Protein AF-A0A1U8Q6I8-F1 (afdb_monomer)

Radius of gyration: 21.4 Å; Cα contacts (8 Å, |Δi|>4): 283; chains: 1; bounding box: 38×61×62 Å

Nearest PDB structures (foldseek):
  4i7d-assembly2_C  TM=9.154E-01  e=3.535E-09  Homo sapiens
  4i7b-assembly1_A  TM=9.419E-01  e=2.789E-08  Homo sapiens
  4ca1-assembly1_A  TM=9.296E-01  e=2.231E-08  Homo sapiens
  5h9m-assembly1_B  TM=8.747E-01  e=7.305E-09  Homo sapiens
  4x3g-assembly1_A  TM=8.520E-01  e=4.122E-08  Homo sapiens

pLDDT: mean 72.34, std 23.44, range [25.58, 98.19]

Mean predicted aligned error: 14.59 Å

Sequence (183 aa):
MELDSIECVSSSDGIDEEEIHHHQFSSKPHNNVVPSAISPATSVHELLECPVCTNSMYPPIHQVFNCFGQYFCLHFEAFQLGMAPVYMAFLRFMGDETEARNYSYSLEVGANGRKLIWEGTPRSIRDSHRKVRDSHDGLIIQRNMALFFSGGDRKELKLRVTGRIWKEQQNPDAGVCIPNLCS

InterPro domains:
  IPR008974 TRAF-like [G3DSA:2.60.210.10] (58-162)
  IPR018121 Seven-in-absentia protein, TRAF-like domain [PF03145] (65-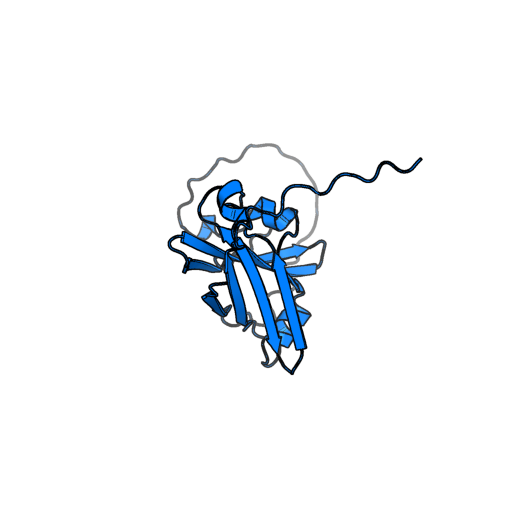162)
  IPR052088 E3 ubiquitin-protein ligase SINA [PTHR10315] (63-168)

Foldseek 3Di:
DDKDKDKDKDDDDFDPPPPPDDPDDDDDDDDDDDDDDDDDDPDPQVVQQDPVPRDRWPPFPWDWDADPNWIKTWTWGWDDPPPFIKIWIAIETADAPVVQVQKKKKKWQDDDPDIDIDIDGHHYPVDDPVNCVVVVVTDIGTLQRQLVSCPDPSRGRTIMMMMMMDGHDPPVPPPDPDPPDDD

Solvent-accessible surface area (backbone atoms only — not comparable to full-atom values): 11380 Å² total; per-residue (Å²): 123,63,77,50,82,44,82,48,69,48,82,52,82,74,70,68,97,64,88,81,73,85,86,84,80,84,92,79,90,82,90,82,92,76,92,82,76,88,72,80,8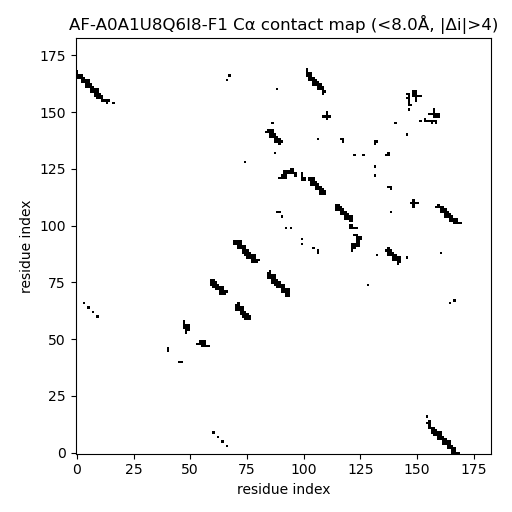0,89,46,79,65,68,76,36,37,42,94,87,73,74,45,76,48,71,76,57,52,72,47,78,45,78,55,99,93,41,49,33,36,38,43,36,46,74,49,70,63,85,93,40,62,28,36,38,39,39,52,26,22,73,52,52,62,77,66,21,68,41,31,38,35,37,42,36,40,56,42,96,96,45,73,51,75,36,72,49,61,34,44,22,55,82,54,52,70,64,60,39,56,79,67,62,69,50,41,74,38,47,51,73,56,41,22,60,36,23,72,64,94,56,72,49,52,45,36,47,45,33,32,39,41,35,50,61,76,85,60,90,80,79,76,80,82,75,78,81,80,82,127

Structure (mmCIF, N/CA/C/O backbone):
data_AF-A0A1U8Q6I8-F1
#
_entry.id   AF-A0A1U8Q6I8-F1
#
loop_
_atom_site.group_PDB
_atom_site.id
_atom_site.type_symbol
_atom_site.label_atom_id
_atom_site.label_alt_id
_atom_site.label_comp_id
_atom_site.label_asym_id
_atom_site.label_entity_id
_atom_site.label_seq_id
_atom_site.pdbx_PDB_ins_code
_atom_site.Cartn_x
_atom_site.Cartn_y
_atom_site.Cartn_z
_atom_site.occupancy
_atom_site.B_iso_or_equiv
_atom_site.auth_seq_id
_atom_site.auth_comp_id
_atom_site.auth_asym_id
_atom_site.auth_atom_id
_atom_site.pdbx_PDB_model_num
ATOM 1 N N . MET A 1 1 ? -7.180 -20.092 8.898 1.00 52.22 1 MET A N 1
ATOM 2 C CA . MET A 1 1 ? -7.177 -18.660 8.539 1.00 52.22 1 MET A CA 1
ATOM 3 C C . MET A 1 1 ? -8.037 -18.511 7.305 1.00 52.22 1 MET A C 1
ATOM 5 O O . MET A 1 1 ? -7.874 -19.304 6.385 1.00 52.22 1 MET A O 1
ATOM 9 N N . GLU A 1 2 ? -8.981 -17.581 7.317 1.00 55.25 2 GLU A N 1
ATOM 10 C CA . GLU A 1 2 ? -9.729 -17.220 6.113 1.00 55.25 2 GLU A CA 1
ATOM 11 C C . GLU A 1 2 ? -8.867 -16.246 5.286 1.00 55.25 2 GLU A C 1
ATOM 13 O O . GLU A 1 2 ? -8.164 -15.411 5.862 1.00 55.25 2 GLU A O 1
ATOM 18 N N . LEU A 1 3 ? -8.854 -16.411 3.961 1.00 62.66 3 LEU A N 1
ATOM 19 C CA . LEU A 1 3 ? -7.974 -15.700 3.028 1.00 62.66 3 LEU A CA 1
ATOM 20 C C . LEU A 1 3 ? -8.811 -15.115 1.894 1.00 62.66 3 LEU A C 1
ATOM 22 O O . LEU A 1 3 ? -9.480 -15.874 1.199 1.00 62.66 3 LEU A O 1
ATOM 26 N N . ASP A 1 4 ? -8.689 -13.810 1.662 1.00 61.09 4 ASP A N 1
ATOM 27 C CA . ASP A 1 4 ? -9.273 -13.139 0.498 1.00 61.09 4 ASP A CA 1
ATOM 28 C C . ASP A 1 4 ? -8.178 -12.537 -0.384 1.00 61.09 4 ASP A C 1
ATOM 30 O O . ASP A 1 4 ? -7.172 -12.022 0.111 1.00 61.09 4 ASP A O 1
ATOM 34 N N . SER A 1 5 ? -8.357 -12.639 -1.704 1.00 63.03 5 SER A N 1
ATOM 35 C CA . SER A 1 5 ? -7.384 -12.181 -2.706 1.00 63.03 5 SER A CA 1
ATOM 36 C C . SER A 1 5 ? -7.731 -10.786 -3.228 1.00 63.03 5 SER A C 1
ATOM 38 O O . SER A 1 5 ? -8.895 -10.466 -3.451 1.00 63.03 5 SER A O 1
ATOM 40 N N . ILE A 1 6 ? -6.703 -9.973 -3.460 1.00 66.69 6 ILE A N 1
ATOM 41 C CA . ILE A 1 6 ? -6.771 -8.635 -4.052 1.00 66.69 6 ILE A CA 1
ATOM 42 C C . ILE A 1 6 ? -6.033 -8.660 -5.393 1.00 66.69 6 ILE A C 1
ATOM 44 O O . ILE A 1 6 ? -4.913 -9.164 -5.472 1.00 66.69 6 ILE A O 1
ATOM 48 N N . GLU A 1 7 ? -6.613 -8.059 -6.429 1.00 53.47 7 GLU A N 1
ATOM 49 C CA . GLU A 1 7 ? -5.932 -7.807 -7.700 1.00 53.47 7 GLU A CA 1
ATOM 50 C C . GLU A 1 7 ? -6.188 -6.366 -8.152 1.00 53.47 7 GLU A C 1
ATOM 52 O O . GLU A 1 7 ? -7.336 -5.930 -8.236 1.00 53.47 7 GLU A O 1
ATOM 57 N N . CYS A 1 8 ? -5.117 -5.626 -8.451 1.00 56.06 8 CYS A N 1
ATOM 58 C CA . CYS A 1 8 ? -5.200 -4.326 -9.100 1.00 56.06 8 CYS A CA 1
ATOM 59 C C . CYS A 1 8 ? -4.149 -4.177 -10.206 1.00 56.06 8 CYS A C 1
ATOM 61 O O . CYS A 1 8 ? -3.050 -4.736 -10.148 1.00 56.06 8 CYS A O 1
ATOM 63 N N . VAL A 1 9 ? -4.494 -3.405 -11.234 1.00 51.88 9 VAL A N 1
ATOM 64 C CA . VAL A 1 9 ? -3.600 -3.085 -12.349 1.00 51.88 9 VAL A CA 1
ATOM 65 C C . VAL A 1 9 ? -3.461 -1.571 -12.408 1.00 51.88 9 VAL A C 1
ATOM 67 O O . VAL A 1 9 ? -4.457 -0.862 -12.563 1.00 51.88 9 VAL A O 1
ATOM 70 N N . SER A 1 10 ? -2.235 -1.061 -12.277 1.00 53.69 10 SER A N 1
ATOM 71 C CA . SER A 1 10 ? -1.966 0.346 -12.555 1.00 53.69 10 SER A CA 1
ATOM 72 C C . SER A 1 10 ? -2.110 0.568 -14.058 1.00 53.69 10 SER A C 1
ATOM 74 O O . SER A 1 10 ? -1.405 -0.078 -14.834 1.00 53.69 10 SER A O 1
ATOM 76 N N . SER A 1 11 ? -3.014 1.454 -14.462 1.00 40.94 11 SER A N 1
ATOM 77 C CA . SER A 1 11 ? -3.184 1.851 -15.861 1.00 40.94 11 SER A CA 1
ATOM 78 C C . SER A 1 11 ? -2.708 3.294 -15.986 1.00 40.94 11 SER A C 1
ATOM 80 O O . SER A 1 11 ? -3.297 4.176 -15.364 1.00 40.94 11 SER A O 1
ATOM 82 N N . SER A 1 12 ? -1.638 3.538 -16.734 1.00 45.19 12 SER A N 1
ATOM 83 C CA . SER A 1 12 ? -1.282 4.884 -17.190 1.00 45.19 12 SER A CA 1
ATOM 84 C C . SER A 1 12 ? -1.122 4.826 -18.700 1.00 45.19 12 SER A C 1
ATOM 86 O O . SER A 1 12 ? -0.201 4.157 -19.171 1.00 45.19 12 SER A O 1
ATOM 88 N N . ASP A 1 13 ? -2.010 5.498 -19.432 1.00 37.28 13 ASP A N 1
ATOM 89 C CA . ASP A 1 13 ? -1.854 5.675 -20.873 1.00 37.28 13 ASP A CA 1
ATOM 90 C C . ASP A 1 13 ? -0.540 6.426 -21.143 1.00 37.28 13 ASP A C 1
ATOM 92 O O . ASP A 1 13 ? -0.142 7.311 -20.379 1.00 37.28 13 ASP A O 1
ATOM 96 N N . GLY A 1 14 ? 0.173 5.991 -22.184 1.00 39.97 14 GLY A N 1
ATOM 97 C CA . GLY A 1 14 ? 1.565 6.339 -22.465 1.00 39.97 14 GLY A CA 1
ATOM 98 C C . GLY A 1 14 ? 1.896 7.825 -22.309 1.00 39.97 14 GLY A C 1
ATOM 99 O O . GLY A 1 14 ? 1.344 8.679 -22.993 1.00 39.97 14 GLY A O 1
ATOM 100 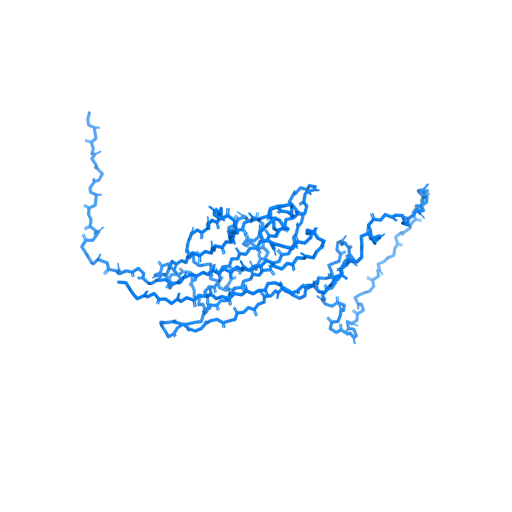N N . ILE A 1 15 ? 2.852 8.113 -21.430 1.00 40.41 15 ILE A N 1
ATOM 101 C CA . ILE A 1 15 ? 3.604 9.368 -21.440 1.00 40.41 15 ILE A CA 1
ATOM 102 C C . ILE A 1 15 ? 4.747 9.196 -22.439 1.00 40.41 15 ILE A C 1
ATOM 104 O O . ILE A 1 15 ? 5.636 8.371 -22.215 1.00 40.41 15 ILE A O 1
ATOM 108 N N . ASP A 1 16 ? 4.695 9.938 -23.545 1.00 36.38 16 ASP A N 1
ATOM 109 C CA . ASP A 1 16 ? 5.794 10.028 -24.504 1.00 36.38 16 ASP A CA 1
ATOM 110 C C . ASP A 1 16 ? 7.102 10.401 -23.786 1.00 36.38 16 ASP A C 1
ATOM 112 O O . ASP A 1 16 ? 7.135 11.216 -22.860 1.00 36.38 16 ASP A O 1
ATOM 116 N N . GLU A 1 17 ? 8.201 9.789 -24.225 1.00 44.28 17 GLU A N 1
ATOM 117 C CA . GLU A 1 17 ? 9.542 9.878 -23.628 1.00 44.28 17 GLU A CA 1
ATOM 118 C C . GLU A 1 17 ? 10.188 11.289 -23.720 1.00 44.28 17 GLU A C 1
ATOM 120 O O . GLU A 1 17 ? 11.366 11.434 -23.397 1.00 44.28 17 GLU A O 1
ATOM 125 N N . GLU A 1 18 ? 9.446 12.334 -24.119 1.00 35.94 18 GLU A N 1
ATOM 126 C CA . GLU A 1 18 ? 9.951 13.698 -24.366 1.00 35.94 18 GLU A CA 1
ATOM 127 C C . GLU A 1 18 ? 9.501 14.785 -23.368 1.00 35.94 18 GLU A C 1
ATOM 129 O O . GLU A 1 18 ? 10.135 15.837 -23.317 1.00 35.94 18 GLU A O 1
ATOM 134 N N . GLU A 1 19 ? 8.513 14.569 -22.490 1.00 37.94 19 GLU A N 1
ATOM 135 C CA . GLU A 1 19 ? 8.083 15.613 -21.526 1.00 37.94 19 GLU A CA 1
ATOM 136 C C . GLU A 1 19 ? 8.905 15.672 -20.224 1.00 37.94 19 GLU A C 1
ATOM 138 O O . GLU A 1 19 ? 8.491 16.213 -19.198 1.00 37.94 19 GLU A O 1
ATOM 143 N N . ILE A 1 20 ? 10.132 15.157 -20.258 1.00 37.50 20 ILE A N 1
ATOM 144 C CA . ILE A 1 20 ? 11.118 15.383 -19.203 1.00 37.50 20 ILE A CA 1
ATOM 145 C C . ILE A 1 20 ? 12.410 15.867 -19.857 1.00 37.50 20 ILE A C 1
ATOM 147 O O . ILE A 1 20 ? 13.396 15.154 -19.814 1.00 37.50 20 ILE A O 1
ATOM 151 N N . HIS A 1 21 ? 12.414 17.043 -20.499 1.00 36.81 21 HIS A N 1
ATOM 152 C CA . HIS A 1 21 ? 13.535 18.000 -20.481 1.00 36.81 21 HIS A CA 1
ATOM 153 C C . HIS A 1 21 ? 13.226 19.283 -21.286 1.00 36.81 21 HIS A C 1
ATOM 155 O O . HIS A 1 21 ? 12.790 19.229 -22.425 1.00 36.81 21 HIS A O 1
ATOM 161 N N . HIS A 1 22 ? 13.606 20.431 -20.702 1.00 36.72 22 HIS A N 1
ATOM 162 C CA . HIS A 1 22 ? 13.698 21.787 -21.280 1.00 36.72 22 HIS A CA 1
ATOM 163 C C . HIS A 1 22 ? 12.443 22.685 -21.316 1.00 36.72 22 HIS A C 1
ATOM 165 O O . HIS A 1 22 ? 11.965 23.082 -22.372 1.00 36.72 22 HIS A O 1
ATOM 171 N N . HIS A 1 23 ? 12.104 23.257 -20.155 1.00 31.78 23 HIS A N 1
ATOM 172 C CA . HIS A 1 23 ? 11.825 24.697 -20.108 1.00 31.78 23 HIS A CA 1
ATOM 173 C C . HIS A 1 23 ? 12.920 25.416 -19.319 1.00 31.78 23 HIS A C 1
ATOM 175 O O . HIS A 1 23 ? 12.952 25.474 -18.094 1.00 31.78 23 HIS A O 1
ATOM 181 N N . GLN A 1 24 ? 13.878 25.918 -20.089 1.00 32.84 24 GLN A N 1
ATOM 182 C CA . GLN A 1 24 ? 14.878 26.894 -19.694 1.00 32.84 24 GLN A CA 1
ATOM 183 C C . GLN A 1 24 ? 14.166 28.215 -19.379 1.00 32.84 24 GLN A C 1
ATOM 185 O O . GLN A 1 24 ? 13.456 28.698 -20.246 1.00 32.84 24 GLN A O 1
ATOM 190 N N . PHE A 1 25 ? 14.387 28.836 -18.215 1.00 25.69 25 PHE A N 1
ATOM 191 C CA . PHE A 1 25 ? 14.614 30.285 -18.169 1.00 25.69 25 PHE A CA 1
ATOM 192 C C . PHE A 1 25 ? 15.341 30.746 -16.896 1.00 25.69 25 PHE A C 1
ATOM 194 O O . PHE A 1 25 ? 15.209 30.203 -15.805 1.00 25.69 25 PHE A O 1
ATOM 201 N N . SER A 1 26 ? 16.173 31.749 -17.152 1.00 25.58 26 SER A N 1
ATOM 202 C CA . SER A 1 26 ? 17.202 32.420 -16.363 1.00 25.58 26 SER A CA 1
ATOM 203 C C . SER A 1 26 ? 16.832 32.855 -14.938 1.00 25.58 26 SER A C 1
ATOM 205 O O . SER A 1 26 ? 15.762 33.395 -14.679 1.00 25.58 26 SER A O 1
ATOM 207 N N . SER A 1 27 ? 17.808 32.735 -14.036 1.00 37.47 27 SER A N 1
ATOM 208 C CA . SER A 1 27 ? 17.844 33.380 -12.727 1.00 37.47 27 SER A CA 1
ATOM 209 C C . SER A 1 27 ? 18.290 34.850 -12.820 1.00 37.47 27 SER A C 1
ATOM 211 O O . SER A 1 27 ? 19.388 35.149 -13.291 1.00 37.47 27 SER A O 1
ATOM 213 N N . LYS A 1 28 ? 17.478 35.768 -12.271 1.00 27.80 28 LYS A N 1
ATOM 214 C CA . LYS A 1 28 ? 17.927 37.041 -11.672 1.00 27.80 28 LYS A CA 1
ATOM 215 C C . LYS A 1 28 ? 17.102 37.358 -10.411 1.00 27.80 28 LYS A C 1
ATOM 217 O O . LYS A 1 28 ? 15.909 37.064 -10.398 1.00 27.80 28 LYS A O 1
ATOM 222 N N . PRO A 1 29 ? 17.710 37.947 -9.364 1.00 50.19 29 PRO A N 1
ATOM 223 C CA . PRO A 1 29 ? 17.028 38.286 -8.118 1.00 50.19 29 PRO A CA 1
ATOM 224 C C . PRO A 1 29 ? 16.431 39.700 -8.188 1.00 50.19 29 PRO A C 1
ATOM 226 O O . PRO A 1 29 ? 17.035 40.567 -8.810 1.00 50.19 29 PRO A O 1
ATOM 229 N N . HIS A 1 30 ? 15.283 39.943 -7.546 1.00 31.69 30 HIS A N 1
ATOM 230 C CA . HIS A 1 30 ? 15.005 41.133 -6.719 1.00 31.69 30 HIS A CA 1
ATOM 231 C C . HIS A 1 30 ? 13.562 41.127 -6.168 1.00 31.69 30 HIS A C 1
ATOM 233 O O . HIS A 1 30 ? 12.617 40.732 -6.840 1.00 31.69 30 HIS A O 1
ATOM 239 N N . ASN A 1 31 ? 13.460 41.567 -4.910 1.00 42.19 31 ASN A N 1
ATOM 240 C CA . ASN A 1 31 ? 12.307 41.676 -4.008 1.00 42.19 31 ASN A CA 1
ATOM 241 C C . ASN A 1 31 ? 10.966 42.134 -4.615 1.00 42.19 31 ASN A C 1
ATOM 243 O O . ASN A 1 31 ? 10.930 43.122 -5.342 1.00 42.19 31 ASN A O 1
ATOM 247 N N . ASN A 1 32 ? 9.856 41.558 -4.128 1.00 31.22 32 ASN A N 1
ATOM 248 C CA . ASN A 1 32 ? 8.877 42.298 -3.313 1.00 31.22 32 ASN A CA 1
ATOM 249 C C . ASN A 1 32 ? 7.793 41.392 -2.700 1.00 31.22 32 ASN A C 1
ATOM 251 O O . ASN A 1 32 ? 7.283 40.470 -3.325 1.00 31.22 32 ASN A O 1
ATOM 255 N N . VAL A 1 33 ? 7.456 41.704 -1.449 1.00 45.56 33 VAL A N 1
ATOM 256 C CA . VAL A 1 33 ? 6.353 41.162 -0.643 1.00 45.56 33 VAL A CA 1
ATOM 257 C C . VAL A 1 33 ? 5.007 41.638 -1.195 1.00 45.56 33 VAL A C 1
ATOM 259 O O . VAL A 1 33 ? 4.838 42.848 -1.265 1.00 45.56 33 VAL A O 1
ATOM 262 N N . VAL A 1 34 ? 4.047 40.735 -1.459 1.00 33.88 34 VAL A N 1
ATOM 263 C CA . VAL A 1 34 ? 2.576 40.935 -1.323 1.00 33.88 34 VAL A CA 1
ATOM 264 C C . VAL A 1 34 ? 1.904 39.547 -1.165 1.00 33.88 34 VAL A C 1
ATOM 266 O O . VAL A 1 34 ? 2.313 38.614 -1.857 1.00 33.88 34 VAL A O 1
ATOM 269 N N . PRO A 1 35 ? 0.907 39.362 -0.269 1.00 49.31 35 PRO A N 1
ATOM 270 C CA . PRO A 1 35 ? 0.269 38.067 -0.032 1.00 49.31 35 PRO A CA 1
ATOM 271 C C . PRO A 1 35 ? -0.790 37.785 -1.104 1.00 49.31 35 PRO A C 1
ATOM 273 O O . PRO A 1 35 ? -1.661 38.622 -1.336 1.00 49.31 35 PRO A O 1
ATOM 276 N N . SER A 1 36 ? -0.732 36.615 -1.750 1.00 32.66 36 SER A N 1
ATOM 277 C CA . SER A 1 36 ? -1.752 36.227 -2.727 1.00 32.66 36 SER A CA 1
ATOM 278 C C . SER A 1 36 ? -2.786 35.291 -2.118 1.00 32.66 36 SER A C 1
ATOM 280 O O . SER A 1 36 ? -2.477 34.357 -1.379 1.00 32.66 36 SER A O 1
ATOM 282 N N . ALA A 1 37 ? -4.026 35.640 -2.423 1.00 35.59 37 ALA A N 1
ATOM 283 C CA . ALA A 1 37 ? -5.262 35.100 -1.919 1.00 35.59 37 ALA A CA 1
ATOM 284 C C . ALA A 1 37 ? -5.447 33.617 -2.255 1.00 35.59 37 ALA A C 1
ATOM 286 O O . ALA A 1 37 ? -5.019 33.129 -3.299 1.00 35.59 37 ALA A O 1
ATOM 287 N N . ILE A 1 38 ? -6.170 32.929 -1.375 1.00 42.34 38 ILE A N 1
ATOM 288 C CA . ILE A 1 38 ? -6.745 31.616 -1.645 1.00 42.34 38 ILE A CA 1
ATOM 289 C C . ILE A 1 38 ? -7.855 31.840 -2.681 1.00 42.34 38 ILE A C 1
ATOM 291 O O . ILE A 1 38 ? -8.936 32.322 -2.341 1.00 42.34 38 ILE A O 1
ATOM 295 N N . SER A 1 39 ? -7.578 31.556 -3.953 1.00 39.50 39 SER A N 1
ATOM 296 C CA . SER A 1 39 ? -8.618 31.441 -4.974 1.00 39.50 39 SER A CA 1
ATOM 297 C C . SER A 1 39 ? -9.452 30.182 -4.697 1.00 39.50 39 SER A C 1
ATOM 299 O O . SER A 1 39 ? -8.881 29.145 -4.350 1.00 39.50 39 SER A O 1
ATOM 301 N N . PRO A 1 40 ? -10.791 30.231 -4.820 1.00 40.88 40 PRO A N 1
ATOM 302 C CA . PRO A 1 40 ? -11.603 29.032 -4.691 1.00 40.88 40 PRO A CA 1
ATOM 303 C C . PRO A 1 40 ? -11.291 28.115 -5.873 1.00 40.88 40 PRO A C 1
ATOM 305 O O . PRO A 1 40 ? -11.380 28.561 -7.014 1.00 40.88 40 PRO A O 1
ATOM 308 N N . ALA A 1 41 ? -10.912 26.864 -5.598 1.00 46.59 41 ALA A N 1
ATOM 309 C CA . ALA A 1 41 ? -10.640 25.880 -6.641 1.00 46.59 41 ALA A CA 1
ATOM 310 C C . ALA A 1 41 ? -11.878 25.740 -7.540 1.00 46.59 41 ALA A C 1
ATOM 312 O O . ALA A 1 41 ? -12.976 25.453 -7.054 1.00 46.59 41 ALA A O 1
ATOM 313 N N . THR A 1 42 ? -11.716 25.995 -8.836 1.00 42.12 42 THR A N 1
ATOM 314 C CA . THR A 1 42 ? -12.835 26.053 -9.796 1.00 42.12 42 THR A CA 1
ATOM 315 C C . THR A 1 42 ? -13.050 24.735 -10.536 1.00 42.12 42 THR A C 1
ATOM 317 O O . THR A 1 42 ? -14.045 24.567 -11.241 1.00 42.12 42 THR A O 1
ATOM 320 N N . SER A 1 43 ? -12.154 23.767 -10.341 1.00 52.56 43 SER A N 1
ATOM 321 C CA . SER A 1 43 ? -12.185 22.463 -10.993 1.00 52.56 43 SER A CA 1
ATOM 322 C C . SER A 1 43 ? -11.563 21.394 -10.093 1.00 52.56 43 SER A C 1
ATOM 324 O O . SER A 1 43 ? -10.587 21.645 -9.393 1.00 52.56 43 SER A O 1
ATOM 326 N N . VAL A 1 44 ? -12.086 20.166 -10.150 1.00 52.56 44 VAL A N 1
ATOM 327 C CA . VAL A 1 44 ? -11.483 18.987 -9.497 1.00 52.56 44 VAL A CA 1
ATOM 328 C C . VAL A 1 44 ? -10.043 18.715 -9.954 1.00 52.56 44 VAL A C 1
ATOM 330 O O . VAL A 1 44 ? -9.314 18.042 -9.234 1.00 52.56 44 VAL A O 1
ATOM 333 N N . HIS A 1 45 ? -9.617 19.251 -11.105 1.00 43.03 45 HIS A N 1
ATOM 334 C CA . HIS A 1 45 ? -8.229 19.153 -11.573 1.00 43.03 45 HIS A CA 1
ATOM 335 C C . HIS A 1 45 ? -7.235 19.895 -10.666 1.00 43.03 45 HIS A C 1
ATOM 337 O O . HIS A 1 45 ? -6.198 19.332 -10.332 1.00 43.03 45 HIS A O 1
ATOM 343 N N . GLU A 1 46 ? -7.584 21.081 -10.159 1.00 46.25 46 GLU A N 1
ATOM 344 C CA . GLU A 1 46 ? -6.695 21.882 -9.293 1.00 46.25 46 GLU A CA 1
ATOM 345 C C . GLU A 1 46 ? -6.464 21.222 -7.916 1.00 46.25 46 GLU A C 1
ATOM 347 O O . GLU A 1 46 ? -5.485 21.506 -7.232 1.00 46.25 46 GLU A O 1
ATOM 352 N N . LEU A 1 47 ? -7.348 20.303 -7.501 1.00 51.34 47 LEU A N 1
ATOM 353 C CA . LEU A 1 47 ? -7.200 19.501 -6.276 1.00 51.34 47 LEU A CA 1
ATOM 354 C C . LEU A 1 47 ? -6.254 18.301 -6.446 1.00 51.34 47 LEU A C 1
ATOM 356 O O . LEU A 1 47 ? -5.826 17.714 -5.450 1.00 51.34 47 LEU A O 1
ATOM 360 N N . LEU A 1 48 ? -5.968 17.914 -7.690 1.00 47.38 48 LEU A N 1
ATOM 361 C CA . LEU A 1 48 ? -5.113 16.782 -8.052 1.00 47.38 48 LEU A CA 1
ATOM 362 C C . LEU A 1 48 ? -3.710 17.236 -8.473 1.00 47.38 48 LEU A C 1
ATOM 364 O O . LEU A 1 48 ? -2.838 16.417 -8.741 1.00 47.38 48 LEU A O 1
ATOM 368 N N . GLU A 1 49 ? -3.459 18.537 -8.513 1.00 48.22 49 GLU A N 1
ATOM 369 C CA . GLU A 1 49 ? -2.140 19.082 -8.794 1.00 48.22 49 GLU A CA 1
ATOM 370 C C . GLU A 1 49 ? -1.351 19.195 -7.488 1.00 48.22 49 GLU A C 1
ATOM 372 O O . GLU A 1 49 ? -1.778 19.806 -6.505 1.00 48.22 49 GLU A O 1
ATOM 377 N N . CYS A 1 50 ? -0.177 18.562 -7.444 1.00 46.94 50 CYS A N 1
ATOM 378 C CA . CYS A 1 50 ? 0.703 18.705 -6.293 1.00 46.94 50 CYS A CA 1
ATOM 379 C C . CYS A 1 50 ? 1.223 20.154 -6.250 1.00 46.94 50 CYS A C 1
ATOM 381 O O . CYS A 1 50 ? 1.960 20.547 -7.160 1.00 46.94 50 CYS A O 1
ATOM 383 N N . PRO A 1 51 ? 0.963 20.931 -5.179 1.00 46.75 51 PRO A N 1
ATOM 384 C CA . PRO A 1 51 ? 1.369 22.338 -5.111 1.00 46.75 51 PRO A CA 1
ATOM 385 C C . PRO A 1 51 ? 2.893 22.525 -5.041 1.00 46.75 51 PRO A C 1
ATOM 387 O O . PRO A 1 51 ? 3.382 23.648 -5.075 1.00 46.75 51 PRO A O 1
ATOM 390 N N . VAL A 1 52 ? 3.652 21.431 -4.912 1.00 49.28 52 VAL A N 1
ATOM 391 C CA . VAL A 1 52 ? 5.118 21.436 -4.839 1.00 49.28 52 VAL A CA 1
ATOM 392 C C . VAL A 1 52 ? 5.759 21.237 -6.213 1.00 49.28 52 VAL A C 1
ATOM 394 O O . VAL A 1 52 ? 6.829 21.784 -6.457 1.00 49.28 52 VAL A O 1
ATOM 397 N N . CYS A 1 53 ? 5.151 20.449 -7.104 1.00 48.41 53 CYS A N 1
ATOM 398 C CA . CYS A 1 53 ? 5.799 20.046 -8.356 1.00 48.41 53 CYS A CA 1
ATOM 399 C C . CYS A 1 53 ? 4.954 20.218 -9.620 1.00 48.41 53 CYS A C 1
ATOM 401 O O . CYS A 1 53 ? 5.440 19.849 -10.683 1.00 48.41 53 CYS A O 1
ATOM 403 N N . THR A 1 54 ? 3.727 20.752 -9.526 1.00 50.94 54 THR A N 1
ATOM 404 C CA . THR A 1 54 ? 2.843 21.080 -10.671 1.00 50.94 54 THR A CA 1
ATOM 405 C C . THR A 1 54 ? 2.580 19.930 -11.653 1.00 50.94 54 THR A C 1
ATOM 407 O O . THR A 1 54 ? 2.042 20.144 -12.731 1.00 50.94 54 THR A O 1
ATOM 410 N N . ASN A 1 55 ? 2.931 18.697 -11.283 1.00 51.78 55 ASN A N 1
ATOM 411 C CA . ASN A 1 55 ? 2.567 17.502 -12.026 1.00 51.78 55 ASN A CA 1
ATOM 412 C C . ASN A 1 55 ? 1.103 17.168 -11.731 1.00 51.78 55 ASN A C 1
ATOM 414 O O . ASN A 1 55 ? 0.676 17.242 -10.571 1.00 51.78 55 ASN A O 1
ATOM 418 N N . SER A 1 56 ? 0.372 16.727 -12.757 1.00 43.91 56 SER A N 1
ATOM 419 C CA . SER A 1 56 ? -0.910 16.051 -12.566 1.00 43.91 56 SER A CA 1
ATOM 420 C C . SER A 1 56 ? -0.656 14.817 -11.691 1.00 43.91 56 SER A C 1
ATOM 422 O O . SER A 1 56 ? 0.068 13.905 -12.105 1.00 43.91 56 SER A O 1
ATOM 424 N N . MET A 1 57 ? -1.172 14.779 -10.453 1.00 47.34 57 MET A N 1
ATOM 425 C CA . MET A 1 57 ? -1.270 13.496 -9.764 1.00 47.34 57 MET A CA 1
ATOM 426 C C . MET A 1 57 ? -2.257 12.690 -10.591 1.00 47.34 57 MET A C 1
ATOM 428 O O . MET A 1 57 ? -3.456 12.977 -10.579 1.00 47.34 57 MET A O 1
ATOM 432 N N . TYR A 1 58 ? -1.766 11.648 -11.267 1.00 49.09 58 TYR A N 1
ATOM 433 C CA . TYR A 1 58 ? -2.618 10.500 -11.544 1.00 49.09 58 TYR A CA 1
ATOM 434 C C . TYR A 1 58 ? -3.429 10.246 -10.269 1.00 49.09 58 TYR A C 1
ATOM 436 O O . TYR A 1 58 ? -2.814 10.164 -9.195 1.00 49.09 58 TYR A O 1
ATOM 444 N N . PRO A 1 59 ? -4.772 10.220 -10.336 1.00 46.72 59 PRO A N 1
ATOM 445 C CA . PRO A 1 59 ? -5.576 10.037 -9.144 1.00 46.72 59 PRO A CA 1
ATOM 446 C C . PRO A 1 59 ? -5.058 8.767 -8.467 1.00 46.72 59 PRO A C 1
ATOM 448 O O . PRO A 1 59 ? -5.005 7.728 -9.134 1.00 46.72 59 PRO A O 1
ATOM 451 N N . PRO A 1 60 ? -4.585 8.842 -7.206 1.00 57.53 60 PRO A N 1
ATOM 452 C CA . PRO A 1 60 ? -4.051 7.671 -6.533 1.00 57.53 60 PRO A CA 1
ATOM 453 C C . PRO A 1 60 ? -5.092 6.570 -6.657 1.00 57.53 60 PRO A C 1
ATOM 455 O O . PRO A 1 60 ? -6.275 6.811 -6.390 1.00 57.53 60 PRO A O 1
ATOM 458 N N . ILE A 1 61 ? -4.674 5.394 -7.130 1.00 60.53 61 ILE A N 1
ATOM 459 C CA . ILE A 1 61 ? -5.612 4.295 -7.331 1.00 60.53 61 ILE A CA 1
ATOM 460 C C . ILE A 1 61 ? -6.063 3.881 -5.935 1.00 60.53 61 ILE A C 1
ATOM 462 O O . ILE A 1 61 ? -5.319 3.253 -5.183 1.00 60.53 61 ILE A O 1
ATOM 466 N N . HIS A 1 62 ? -7.272 4.310 -5.586 1.00 73.38 62 HIS A N 1
ATOM 467 C CA . HIS A 1 62 ? -7.967 3.940 -4.371 1.00 73.38 62 HIS A CA 1
ATOM 468 C C . HIS A 1 62 ? -8.985 2.871 -4.724 1.00 73.38 62 HIS A C 1
ATOM 470 O O . HIS A 1 62 ? -10.037 3.165 -5.291 1.00 73.38 62 HIS A O 1
ATOM 476 N N . GLN A 1 63 ? -8.669 1.628 -4.384 1.00 84.00 63 GLN A N 1
ATOM 477 C CA . GLN A 1 63 ? -9.610 0.524 -4.516 1.00 84.00 63 GLN A CA 1
ATOM 478 C C . GLN A 1 63 ? -10.065 0.076 -3.140 1.00 84.00 63 GLN A C 1
ATOM 480 O O . GLN A 1 63 ? -9.251 -0.131 -2.239 1.00 84.00 63 GLN A O 1
ATOM 485 N N . VAL A 1 64 ? -11.380 -0.050 -2.985 1.00 87.75 64 VAL A N 1
ATOM 486 C CA . VAL A 1 64 ? -11.998 -0.511 -1.748 1.00 87.75 64 VAL A CA 1
ATOM 487 C C . VAL A 1 64 ? -12.361 -1.981 -1.897 1.00 87.75 64 VAL A C 1
ATOM 489 O O . VAL A 1 64 ? -13.046 -2.364 -2.841 1.00 87.75 64 VAL A O 1
ATOM 492 N N . PHE A 1 65 ? -11.921 -2.784 -0.939 1.00 84.94 65 PHE 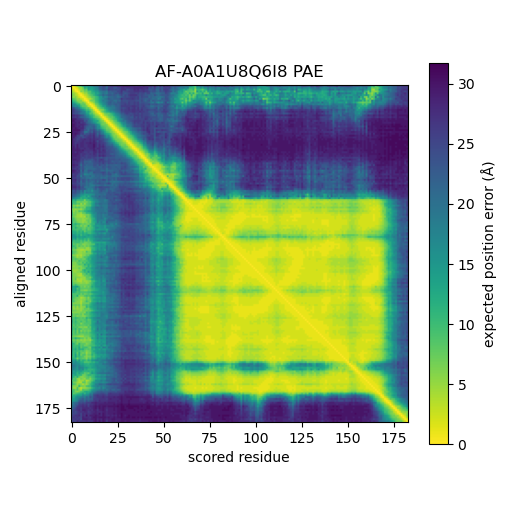A N 1
ATOM 493 C CA . PHE A 1 65 ? -12.202 -4.208 -0.830 1.00 84.94 65 PHE A CA 1
ATOM 494 C C . PHE A 1 65 ? -13.095 -4.444 0.379 1.00 84.94 65 PHE A C 1
ATOM 496 O O . PHE A 1 65 ? -12.920 -3.796 1.411 1.00 84.94 65 PHE A O 1
ATOM 503 N N . ASN A 1 66 ? -14.042 -5.369 0.252 1.00 88.81 66 ASN A N 1
ATOM 504 C CA . ASN A 1 66 ? -14.834 -5.861 1.370 1.00 88.81 66 ASN A CA 1
ATOM 505 C C . ASN A 1 66 ? -14.463 -7.323 1.628 1.00 88.81 66 ASN A C 1
ATOM 507 O O . ASN A 1 66 ? -14.598 -8.151 0.730 1.00 88.81 66 ASN A O 1
ATOM 511 N N . CYS A 1 67 ? -13.991 -7.618 2.835 1.00 87.06 67 CYS A N 1
ATOM 512 C CA . CYS A 1 67 ? -13.674 -8.969 3.294 1.00 87.06 67 CYS A CA 1
ATOM 513 C C . CYS A 1 67 ? -13.840 -9.045 4.812 1.00 87.06 67 CYS A C 1
ATOM 515 O O . CYS A 1 67 ? -13.667 -8.045 5.511 1.00 87.06 67 CYS A O 1
ATOM 517 N N . PHE A 1 68 ? -14.189 -10.217 5.344 1.00 90.62 68 PHE A N 1
ATOM 518 C CA . PHE A 1 68 ? -14.442 -10.415 6.785 1.00 90.62 68 PHE A CA 1
ATOM 519 C C . PHE A 1 68 ? -15.493 -9.456 7.383 1.00 90.62 68 PHE A C 1
ATOM 521 O O . PHE A 1 68 ? -15.447 -9.135 8.571 1.00 90.62 68 PHE A O 1
ATOM 528 N N . GLY A 1 69 ? -16.427 -8.961 6.558 1.00 91.00 69 GLY A N 1
ATOM 529 C CA . GLY A 1 69 ? -17.417 -7.953 6.956 1.00 91.00 69 GLY A CA 1
ATOM 530 C C . GLY A 1 69 ? -16.835 -6.556 7.200 1.00 91.00 69 GLY A C 1
ATOM 531 O O . GLY A 1 69 ? -17.511 -5.713 7.783 1.00 91.00 69 GLY A O 1
ATOM 532 N N . GLN A 1 70 ? -15.597 -6.308 6.772 1.00 94.12 70 GLN A N 1
ATOM 533 C CA . GLN A 1 70 ? -14.880 -5.050 6.939 1.00 94.12 70 GLN A CA 1
ATOM 534 C C . GLN A 1 70 ? -14.431 -4.484 5.593 1.00 94.12 70 GLN A C 1
ATOM 536 O O . GLN A 1 70 ? -14.353 -5.204 4.597 1.00 94.12 70 GLN A O 1
ATOM 541 N N . TYR A 1 71 ? -14.113 -3.190 5.570 1.00 94.94 71 TYR A N 1
ATOM 542 C CA . TYR A 1 71 ? -13.638 -2.507 4.370 1.00 94.94 71 TYR A CA 1
ATOM 543 C C . TYR A 1 71 ? -12.153 -2.155 4.470 1.00 94.94 71 TYR A C 1
ATOM 545 O O . TYR A 1 71 ? -11.673 -1.664 5.493 1.00 94.94 71 TYR A O 1
ATOM 553 N N . PHE A 1 72 ? -11.432 -2.361 3.375 1.00 94.25 72 PHE A N 1
ATOM 554 C CA . PHE A 1 72 ? -10.012 -2.058 3.242 1.00 94.25 72 PHE A CA 1
ATOM 555 C C . PHE A 1 72 ? -9.793 -1.208 1.996 1.00 94.25 72 PHE A C 1
ATOM 557 O O . PHE A 1 72 ? -10.460 -1.394 0.988 1.00 94.25 72 PHE A O 1
ATOM 564 N N . CYS A 1 73 ? -8.862 -0.267 2.054 1.00 93.38 73 CYS A N 1
ATOM 565 C CA . CYS A 1 73 ? -8.531 0.651 0.978 1.00 93.38 73 CYS A CA 1
ATOM 566 C C . CYS A 1 73 ? -7.087 0.414 0.548 1.00 93.38 73 CYS A C 1
ATOM 568 O O . CYS A 1 73 ? -6.162 0.689 1.314 1.00 93.38 73 CYS A O 1
ATOM 570 N N . LEU A 1 74 ? -6.889 -0.097 -0.663 1.00 93.06 74 LEU A N 1
ATOM 571 C CA . LEU A 1 74 ? -5.576 -0.122 -1.294 1.00 93.06 74 LEU A CA 1
ATOM 572 C C . LEU A 1 74 ? -5.264 1.278 -1.804 1.00 93.06 74 LEU A C 1
ATOM 574 O O . LEU A 1 74 ? -6.083 1.884 -2.492 1.00 93.06 74 LEU A O 1
ATOM 578 N N . HIS A 1 75 ? -4.085 1.773 -1.459 1.00 90.81 75 HIS A N 1
ATOM 579 C CA . HIS A 1 75 ? -3.534 3.013 -1.970 1.00 90.81 75 HIS A CA 1
ATOM 580 C C . HIS A 1 75 ? -2.339 2.690 -2.857 1.00 90.81 75 HIS A C 1
ATOM 582 O O . HIS A 1 75 ? -1.453 1.949 -2.433 1.00 90.81 75 HIS A O 1
ATOM 588 N N . PHE A 1 76 ? -2.313 3.261 -4.057 1.00 89.06 76 PHE A N 1
ATOM 589 C CA . PHE A 1 76 ? -1.154 3.249 -4.941 1.00 89.06 76 PHE A CA 1
ATOM 590 C C . PHE A 1 76 ? -0.834 4.678 -5.378 1.00 89.06 76 PHE A C 1
ATOM 592 O O . PHE A 1 76 ? -1.692 5.354 -5.951 1.00 89.06 76 PHE A O 1
ATOM 599 N N . GLU A 1 77 ? 0.392 5.130 -5.124 1.00 86.56 77 GLU A N 1
ATOM 600 C CA . GLU A 1 77 ? 0.861 6.463 -5.509 1.00 86.56 77 GLU A CA 1
ATOM 601 C C . GLU A 1 77 ? 2.308 6.440 -6.013 1.00 86.56 77 GLU A C 1
ATOM 603 O O . GLU A 1 77 ? 3.077 5.518 -5.734 1.00 86.56 77 GLU A O 1
ATOM 608 N N . ALA A 1 78 ? 2.685 7.483 -6.752 1.00 86.19 78 ALA A N 1
ATOM 609 C CA . ALA A 1 78 ? 4.068 7.766 -7.108 1.00 86.19 78 ALA A CA 1
ATOM 610 C C . ALA A 1 78 ? 4.567 8.970 -6.302 1.00 86.19 78 ALA A C 1
ATOM 612 O O . ALA A 1 78 ? 3.862 9.971 -6.173 1.00 86.19 78 ALA A O 1
ATOM 613 N N . PHE A 1 79 ? 5.793 8.900 -5.787 1.00 83.00 79 PHE A N 1
ATOM 614 C CA . PHE A 1 79 ? 6.426 10.019 -5.090 1.00 83.00 79 PHE A CA 1
ATOM 615 C C . PHE A 1 79 ? 7.951 10.015 -5.272 1.00 83.00 79 PHE A C 1
ATOM 617 O O . PHE A 1 79 ? 8.532 9.095 -5.848 1.00 83.00 79 PHE A O 1
ATOM 624 N N . GLN A 1 80 ? 8.608 11.083 -4.817 1.00 84.12 80 GLN A N 1
ATOM 625 C CA . GLN A 1 80 ? 10.067 11.208 -4.830 1.00 84.12 80 GLN A CA 1
ATOM 626 C C . GLN A 1 80 ? 10.638 10.741 -3.490 1.00 84.12 80 GLN A C 1
ATOM 628 O O . GLN A 1 80 ? 10.365 11.350 -2.456 1.00 84.12 80 GLN A O 1
ATOM 633 N N . LEU A 1 81 ? 11.459 9.692 -3.515 1.00 84.00 81 LEU A N 1
ATOM 634 C CA . LEU A 1 81 ? 12.253 9.263 -2.369 1.00 84.00 81 LEU A CA 1
ATOM 635 C C . LEU A 1 81 ? 13.678 9.799 -2.537 1.00 84.00 81 LEU A C 1
ATOM 637 O O . LEU A 1 81 ? 14.490 9.252 -3.287 1.00 84.00 81 LEU A O 1
ATOM 641 N N . GLY A 1 82 ? 13.965 10.926 -1.884 1.00 86.44 82 GLY A N 1
ATOM 642 C CA . GLY A 1 82 ? 15.166 11.706 -2.173 1.00 86.44 82 GLY A CA 1
ATOM 643 C C . GLY A 1 82 ? 15.093 12.281 -3.589 1.00 86.44 82 GLY A C 1
ATOM 644 O O . GLY A 1 82 ? 14.218 13.090 -3.873 1.00 86.44 82 GLY A O 1
ATOM 645 N N . MET A 1 83 ? 16.004 11.853 -4.467 1.00 85.88 83 MET A N 1
ATOM 646 C CA . MET A 1 83 ? 16.041 12.248 -5.887 1.00 85.88 83 MET A CA 1
ATOM 647 C C . MET A 1 83 ? 15.507 11.156 -6.832 1.00 85.88 83 MET A C 1
ATOM 649 O O . MET A 1 83 ? 15.619 11.289 -8.050 1.00 85.88 83 MET A O 1
ATOM 653 N N . ALA A 1 84 ? 15.003 10.040 -6.292 1.00 83.00 84 ALA A N 1
ATOM 654 C CA . ALA A 1 84 ? 14.566 8.896 -7.082 1.00 83.00 84 ALA A CA 1
ATOM 655 C C . ALA A 1 84 ? 13.030 8.816 -7.152 1.00 83.00 84 ALA A C 1
ATOM 657 O O . ALA A 1 84 ? 12.380 8.770 -6.102 1.00 83.00 84 ALA A O 1
ATOM 658 N N . PRO A 1 85 ? 12.432 8.714 -8.355 1.00 84.88 85 PRO A N 1
ATOM 659 C CA . PRO A 1 85 ? 11.010 8.433 -8.484 1.00 84.88 85 PRO A CA 1
ATOM 660 C C . PRO A 1 85 ? 10.720 6.983 -8.078 1.00 84.88 85 PRO A C 1
ATOM 662 O O . PRO A 1 85 ? 11.325 6.032 -8.593 1.00 84.88 85 PRO A O 1
ATOM 665 N N . VAL A 1 86 ? 9.764 6.818 -7.171 1.00 8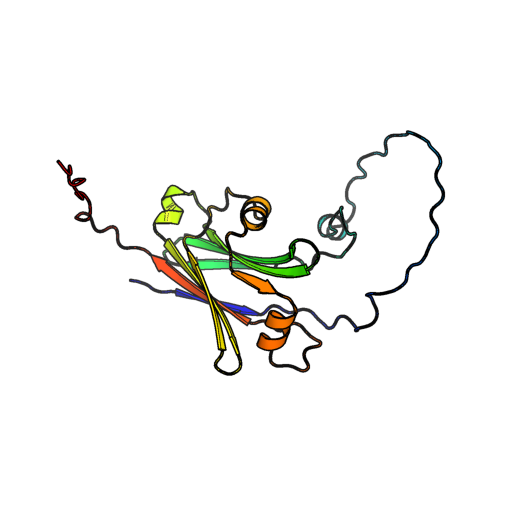8.12 86 VAL A N 1
ATOM 666 C CA . VAL A 1 86 ? 9.308 5.519 -6.677 1.00 88.12 86 VAL A CA 1
ATOM 667 C C . VAL A 1 86 ? 7.789 5.424 -6.733 1.00 88.12 86 VAL A C 1
ATOM 669 O O . VAL A 1 86 ? 7.082 6.430 -6.701 1.00 88.12 86 VAL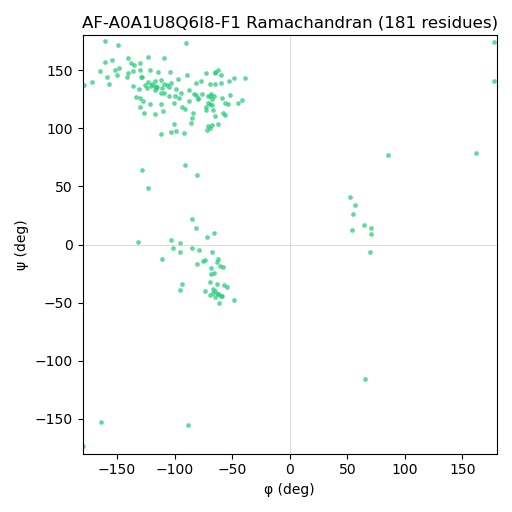 A O 1
ATOM 672 N N . TYR A 1 87 ? 7.300 4.194 -6.799 1.00 91.06 87 TYR A N 1
ATOM 673 C CA . TYR A 1 87 ? 5.902 3.847 -6.587 1.00 91.06 87 TYR A CA 1
ATOM 674 C C . TYR A 1 87 ? 5.751 3.229 -5.205 1.00 91.06 87 TYR A C 1
ATOM 676 O O . TYR A 1 87 ? 6.667 2.551 -4.733 1.00 91.06 87 TYR A O 1
ATOM 684 N N . MET A 1 88 ? 4.602 3.428 -4.574 1.00 93.38 88 MET A N 1
ATOM 685 C CA . MET A 1 88 ? 4.283 2.804 -3.300 1.00 93.38 88 MET A CA 1
ATOM 686 C C . MET A 1 88 ? 2.860 2.276 -3.284 1.00 93.38 88 MET A C 1
ATOM 688 O O . MET A 1 88 ? 1.938 2.961 -3.720 1.00 93.38 88 MET A O 1
ATOM 692 N N . ALA A 1 89 ? 2.706 1.062 -2.758 1.00 95.19 89 ALA A N 1
ATOM 693 C CA . ALA A 1 89 ? 1.421 0.418 -2.539 1.00 95.19 89 ALA A CA 1
ATOM 694 C C . ALA A 1 89 ? 1.263 0.021 -1.067 1.00 95.19 89 ALA A C 1
ATOM 696 O O . ALA A 1 89 ? 2.174 -0.564 -0.481 1.00 95.19 89 ALA A O 1
ATOM 697 N N . PHE A 1 90 ? 0.110 0.297 -0.465 1.00 96.50 90 PHE A N 1
ATOM 698 C CA . PHE A 1 90 ? -0.199 -0.141 0.900 1.00 96.50 90 PHE A CA 1
ATOM 699 C C . PHE A 1 90 ? -1.702 -0.265 1.126 1.00 96.50 90 PHE A C 1
ATOM 701 O O . PHE A 1 90 ? -2.506 0.355 0.428 1.00 96.50 90 PHE A O 1
ATOM 708 N N . LEU A 1 91 ? -2.085 -1.052 2.130 1.00 95.88 91 LEU A N 1
ATOM 709 C CA . LEU A 1 91 ? -3.479 -1.257 2.507 1.00 95.88 91 LEU A CA 1
ATOM 710 C C . LEU A 1 91 ? -3.816 -0.480 3.786 1.00 95.88 91 LEU A C 1
ATOM 712 O O . LEU A 1 91 ? -3.067 -0.509 4.765 1.00 95.88 91 LEU A O 1
ATOM 716 N N . ARG A 1 92 ? -4.972 0.187 3.797 1.00 95.69 92 ARG A N 1
ATOM 717 C CA . ARG A 1 92 ? -5.548 0.816 4.989 1.00 95.69 92 ARG A CA 1
ATOM 718 C C . ARG A 1 92 ? -6.869 0.170 5.377 1.00 95.69 92 ARG A C 1
ATOM 720 O O . ARG A 1 92 ? -7.730 -0.033 4.533 1.00 95.69 92 ARG A O 1
ATOM 727 N N . PHE A 1 93 ? -7.050 -0.108 6.655 1.00 97.25 93 PHE A N 1
ATOM 728 C CA . PHE A 1 93 ? -8.283 -0.618 7.238 1.00 97.25 93 PHE A CA 1
ATOM 729 C C . PHE A 1 93 ? -9.263 0.527 7.522 1.00 97.25 93 PHE A C 1
ATOM 731 O O . PHE A 1 93 ? -8.895 1.513 8.164 1.00 97.25 93 PHE A O 1
ATOM 738 N N . MET A 1 94 ? -10.518 0.413 7.081 1.00 95.62 94 MET A N 1
ATOM 739 C CA . MET A 1 94 ? -11.565 1.413 7.337 1.00 95.62 94 MET A CA 1
ATOM 740 C C . MET A 1 94 ? -12.190 1.267 8.733 1.00 95.62 94 MET A C 1
ATOM 742 O O . MET A 1 94 ? -13.394 1.091 8.879 1.00 95.62 94 MET A O 1
ATOM 746 N N . GLY A 1 95 ? -11.362 1.390 9.763 1.00 95.44 95 GLY A N 1
ATOM 747 C CA . GLY A 1 95 ? -11.766 1.400 11.168 1.00 95.44 95 GLY A CA 1
ATOM 748 C C . GLY A 1 95 ? -10.635 1.939 12.032 1.00 95.44 95 GLY A C 1
ATOM 749 O O . GLY A 1 95 ? -9.835 2.749 11.549 1.00 95.44 95 GLY A O 1
ATOM 750 N N . ASP A 1 96 ? -10.555 1.547 13.300 1.00 97.19 96 ASP A N 1
ATOM 751 C CA . ASP A 1 96 ? -9.489 2.012 14.197 1.00 97.19 96 ASP A CA 1
ATOM 752 C C . ASP A 1 96 ? -8.234 1.122 14.197 1.00 97.19 96 ASP A C 1
ATOM 754 O O . ASP A 1 96 ? -8.163 0.096 13.523 1.00 97.19 96 ASP A O 1
ATOM 758 N N . GLU A 1 97 ? -7.187 1.570 14.896 1.00 96.50 97 GLU A N 1
ATOM 759 C CA . GLU A 1 97 ? -5.903 0.862 14.947 1.00 96.50 97 GLU A CA 1
ATOM 760 C C . GLU A 1 97 ? -5.989 -0.455 15.732 1.00 96.50 97 GLU A C 1
ATOM 762 O O . GLU A 1 97 ? -5.290 -1.413 15.408 1.00 96.50 97 GLU A O 1
ATOM 767 N N . THR A 1 98 ? -6.844 -0.525 16.752 1.00 96.19 98 THR A N 1
ATOM 768 C CA . THR A 1 98 ? -7.004 -1.724 17.580 1.00 96.19 98 THR A CA 1
ATOM 769 C C . THR A 1 98 ? -7.657 -2.841 16.777 1.00 96.19 98 THR A C 1
ATOM 771 O O . THR A 1 98 ? -7.195 -3.980 16.817 1.00 96.19 98 THR A O 1
ATOM 774 N N . GLU A 1 99 ? -8.689 -2.517 16.002 1.00 95.81 99 GLU A N 1
ATOM 775 C CA . GLU A 1 99 ? -9.343 -3.451 15.091 1.00 95.81 99 GLU A CA 1
ATOM 776 C C . GLU A 1 99 ? -8.417 -3.878 13.950 1.00 95.81 99 GLU A C 1
ATOM 778 O O . GLU A 1 99 ? -8.349 -5.070 13.640 1.00 95.81 99 GLU A O 1
ATOM 783 N N . ALA A 1 100 ? -7.663 -2.931 13.377 1.00 96.56 100 ALA A N 1
ATOM 784 C CA . ALA A 1 100 ? -6.743 -3.187 12.273 1.00 96.56 100 ALA A CA 1
ATOM 785 C C . ALA A 1 100 ? -5.687 -4.256 12.605 1.00 96.56 100 ALA A C 1
ATOM 787 O O . ALA A 1 100 ? -5.349 -5.061 11.742 1.00 96.56 100 ALA A O 1
ATOM 788 N N . ARG A 1 101 ? -5.225 -4.322 13.864 1.00 96.06 101 ARG A N 1
ATOM 789 C CA . ARG A 1 101 ? -4.251 -5.321 14.357 1.00 96.06 101 ARG A CA 1
ATOM 790 C C . ARG A 1 101 ? -4.739 -6.767 14.308 1.00 96.06 101 ARG A C 1
ATOM 792 O O . ARG A 1 101 ? -3.924 -7.674 14.415 1.00 96.06 101 ARG A O 1
ATOM 799 N N . ASN A 1 102 ? -6.041 -6.995 14.145 1.00 95.88 102 ASN A N 1
ATOM 800 C CA . ASN A 1 102 ? -6.571 -8.345 13.941 1.00 95.88 102 ASN A CA 1
ATOM 801 C C . ASN A 1 102 ? -6.388 -8.831 12.498 1.00 95.88 102 ASN A C 1
ATOM 803 O O . ASN A 1 102 ? -6.749 -9.967 12.201 1.00 95.88 102 ASN A O 1
ATOM 807 N N . TYR A 1 103 ? -5.881 -7.985 11.603 1.00 96.31 103 TYR A N 1
ATOM 808 C CA . TYR A 1 103 ? -5.677 -8.309 10.204 1.00 96.31 103 TYR A CA 1
ATOM 809 C C . TYR A 1 103 ? -4.212 -8.158 9.819 1.00 96.31 103 TYR A C 1
ATOM 811 O O . TYR A 1 103 ? -3.482 -7.299 10.314 1.00 96.31 103 TYR A O 1
ATOM 819 N N . SER A 1 104 ? -3.834 -8.967 8.849 1.00 97.00 104 SER A N 1
ATOM 820 C CA . SER A 1 104 ? -2.547 -8.943 8.183 1.00 97.00 104 SER A CA 1
ATOM 821 C C . SER A 1 104 ? -2.808 -8.946 6.680 1.00 97.00 104 SER A C 1
ATOM 823 O O . SER A 1 104 ? -3.831 -9.456 6.211 1.00 97.00 104 SER A O 1
ATOM 825 N N . TYR A 1 105 ? -1.911 -8.336 5.915 1.00 96.75 105 TYR A N 1
ATOM 826 C CA . TYR A 1 105 ? -2.001 -8.311 4.464 1.00 96.75 105 TYR A CA 1
ATOM 827 C C . TYR A 1 105 ? -0.642 -8.549 3.818 1.00 96.75 105 TYR A C 1
ATOM 829 O O . TYR A 1 105 ? 0.399 -8.258 4.405 1.00 96.75 105 TYR A O 1
ATOM 837 N N . SER A 1 106 ? -0.672 -9.035 2.579 1.00 97.50 106 SER A N 1
ATOM 838 C CA . SER A 1 106 ? 0.490 -9.099 1.694 1.00 97.50 106 SER A CA 1
ATOM 839 C C . SER A 1 106 ? 0.195 -8.342 0.406 1.00 97.50 106 SER A C 1
ATOM 841 O O . SER A 1 106 ? -0.900 -8.509 -0.130 1.00 97.50 106 SER A O 1
ATOM 843 N N . LEU A 1 107 ? 1.156 -7.592 -0.128 1.00 96.81 107 LEU A N 1
ATOM 844 C CA . LEU A 1 107 ? 1.148 -7.081 -1.500 1.00 96.81 107 LEU A CA 1
ATOM 845 C C . LEU A 1 107 ? 2.332 -7.663 -2.266 1.00 96.81 107 LEU A C 1
ATOM 847 O O . LEU A 1 107 ? 3.445 -7.707 -1.751 1.00 96.81 107 LEU A O 1
ATOM 851 N N . GLU A 1 108 ? 2.095 -8.083 -3.500 1.00 95.94 108 GLU A N 1
ATOM 852 C CA . GLU A 1 108 ? 3.076 -8.709 -4.375 1.00 95.94 108 GLU A CA 1
ATOM 853 C C . GLU A 1 108 ? 3.061 -8.047 -5.757 1.00 95.94 108 GLU A C 1
ATOM 855 O O . GLU A 1 108 ? 2.005 -7.862 -6.369 1.00 95.94 108 GLU A O 1
ATOM 860 N N . VAL A 1 109 ? 4.257 -7.749 -6.269 1.00 94.38 109 VAL A N 1
ATOM 861 C CA . VAL A 1 109 ? 4.501 -7.485 -7.693 1.00 94.38 109 VAL A CA 1
ATOM 862 C C . VAL A 1 109 ? 5.498 -8.504 -8.218 1.00 94.38 109 VAL A C 1
ATOM 864 O O . VAL A 1 109 ? 6.483 -8.820 -7.548 1.00 94.38 109 VAL A O 1
ATOM 867 N N . GLY A 1 110 ? 5.276 -9.029 -9.418 1.00 92.25 110 GLY A N 1
ATOM 868 C CA . GLY A 1 110 ? 6.147 -10.067 -9.953 1.00 92.25 110 GLY A CA 1
ATOM 869 C C . GLY A 1 110 ? 5.987 -10.303 -11.446 1.00 92.25 110 GLY A C 1
ATOM 870 O O . GLY A 1 110 ? 4.912 -10.131 -12.013 1.00 92.25 110 GLY A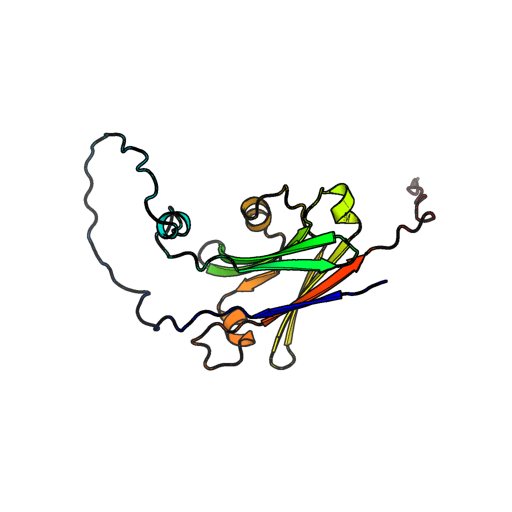 O 1
ATOM 871 N N . ALA A 1 111 ? 7.091 -10.707 -12.072 1.00 89.88 111 ALA A N 1
ATOM 872 C CA . ALA A 1 111 ? 7.192 -11.100 -13.473 1.00 89.88 111 ALA A CA 1
ATOM 873 C C . ALA A 1 111 ? 8.468 -11.932 -13.677 1.00 89.88 111 ALA A C 1
ATOM 875 O O . ALA A 1 111 ? 9.433 -11.802 -12.921 1.00 89.88 111 ALA A O 1
ATOM 876 N N . ASN A 1 112 ? 8.506 -12.763 -14.724 1.00 88.19 112 ASN A N 1
ATOM 877 C CA . ASN A 1 112 ? 9.703 -13.515 -15.132 1.00 88.19 112 ASN A CA 1
ATOM 878 C C . ASN A 1 112 ? 10.346 -14.342 -13.996 1.00 88.19 112 ASN A C 1
ATOM 880 O O . ASN A 1 112 ? 11.567 -14.355 -13.838 1.00 88.19 112 ASN A O 1
ATOM 884 N N . GLY A 1 113 ? 9.525 -14.987 -13.158 1.00 90.31 113 GLY A N 1
ATOM 885 C CA . GLY A 1 113 ? 9.995 -15.803 -12.030 1.00 90.31 113 GLY A CA 1
ATOM 886 C C . GLY A 1 113 ? 10.607 -15.011 -10.866 1.00 90.31 113 GLY A C 1
ATOM 887 O O . GLY A 1 113 ? 11.172 -15.610 -9.955 1.00 90.31 113 GLY A O 1
ATOM 888 N N . ARG A 1 114 ? 10.508 -13.676 -10.876 1.00 94.44 114 ARG A N 1
ATOM 889 C CA . ARG A 1 114 ? 10.930 -12.792 -9.783 1.00 94.44 114 ARG A CA 1
ATOM 890 C C . ARG A 1 114 ? 9.722 -12.096 -9.183 1.00 94.44 114 ARG A C 1
ATOM 892 O O . ARG A 1 114 ? 8.781 -11.764 -9.903 1.00 94.44 114 ARG A O 1
ATOM 899 N N . LYS A 1 115 ? 9.787 -11.818 -7.885 1.00 95.62 115 LYS A N 1
ATOM 900 C CA . LYS A 1 115 ? 8.752 -11.075 -7.174 1.00 95.62 115 LYS A CA 1
ATOM 901 C C . LYS A 1 115 ? 9.311 -10.248 -6.027 1.00 95.62 115 LYS A C 1
ATOM 903 O O . LYS A 1 115 ? 10.331 -10.613 -5.446 1.00 95.62 115 LYS A O 1
ATOM 908 N N . LEU A 1 116 ? 8.625 -9.156 -5.722 1.00 96.56 116 LEU A N 1
ATOM 909 C CA . LEU A 1 116 ? 8.746 -8.408 -4.478 1.00 96.56 116 LEU A CA 1
ATOM 910 C C . LEU A 1 116 ? 7.458 -8.597 -3.690 1.00 96.56 116 LEU A C 1
ATOM 912 O O . LEU A 1 116 ? 6.375 -8.488 -4.263 1.00 96.56 116 LEU A O 1
ATOM 916 N N . ILE A 1 117 ? 7.594 -8.860 -2.394 1.00 97.06 117 ILE A N 1
ATOM 917 C CA . ILE A 1 117 ? 6.472 -9.013 -1.472 1.00 97.06 117 ILE A CA 1
ATOM 918 C C . ILE A 1 117 ? 6.681 -8.060 -0.302 1.00 97.06 117 ILE A C 1
ATOM 920 O O . ILE A 1 117 ? 7.785 -7.960 0.230 1.00 97.06 117 ILE A O 1
ATOM 924 N N . TRP A 1 118 ? 5.605 -7.397 0.096 1.00 98.19 118 TRP A N 1
ATOM 925 C CA . TRP A 1 118 ? 5.484 -6.664 1.347 1.00 98.19 118 TRP A CA 1
ATOM 926 C C . TRP A 1 118 ? 4.390 -7.309 2.189 1.00 98.19 118 TRP A C 1
ATOM 928 O O . TRP A 1 118 ? 3.309 -7.564 1.664 1.00 98.19 118 TRP A O 1
ATOM 938 N N . GLU A 1 119 ? 4.647 -7.543 3.472 1.00 97.81 119 GLU A N 1
ATOM 939 C CA . GLU A 1 119 ? 3.648 -8.047 4.418 1.00 97.81 119 GLU A CA 1
ATOM 940 C C . GLU A 1 119 ? 3.613 -7.162 5.662 1.00 97.81 119 GLU A C 1
ATOM 942 O O . GLU A 1 119 ? 4.647 -6.665 6.107 1.00 97.81 119 GLU A O 1
ATOM 947 N N . GLY A 1 120 ? 2.424 -6.962 6.226 1.00 96.56 120 GLY A N 1
ATOM 948 C CA . GLY A 1 120 ? 2.264 -6.168 7.438 1.00 96.56 120 GLY A CA 1
ATOM 949 C C . GLY A 1 120 ? 0.820 -6.070 7.916 1.00 96.56 120 GLY A C 1
ATOM 950 O O . GLY A 1 120 ? -0.084 -6.701 7.372 1.00 96.56 120 GLY A O 1
ATOM 951 N N . THR A 1 121 ? 0.602 -5.248 8.938 1.00 97.50 121 THR A N 1
ATOM 952 C CA . THR A 1 121 ? -0.731 -4.890 9.440 1.00 97.50 121 THR A CA 1
ATOM 953 C C . THR A 1 121 ? -1.252 -3.677 8.664 1.00 97.50 121 THR A C 1
ATOM 955 O O . THR A 1 121 ? -0.507 -2.707 8.496 1.00 97.50 121 THR A O 1
ATOM 958 N N . PRO A 1 122 ? -2.506 -3.671 8.179 1.00 97.31 122 PRO A N 1
ATOM 959 C CA . PRO A 1 122 ? -3.047 -2.504 7.494 1.00 97.31 122 PRO A CA 1
ATOM 960 C C . PRO A 1 122 ? -3.147 -1.321 8.464 1.00 97.31 122 PRO A C 1
ATOM 962 O O . PRO A 1 122 ? -3.582 -1.469 9.604 1.00 97.31 122 PRO A O 1
ATOM 965 N N . ARG A 1 123 ? -2.781 -0.116 8.020 1.00 97.56 123 ARG A N 1
ATOM 966 C CA . ARG A 1 123 ? -2.928 1.092 8.852 1.00 97.56 123 ARG A CA 1
ATOM 967 C C . ARG A 1 123 ? -4.394 1.493 8.959 1.00 97.56 123 ARG A C 1
ATOM 969 O O . ARG A 1 123 ? -5.142 1.337 8.001 1.00 97.56 123 ARG A O 1
ATOM 976 N N . SER A 1 124 ? -4.818 2.060 10.084 1.00 97.25 124 SER A N 1
ATOM 977 C CA . SER A 1 124 ? -6.164 2.641 10.190 1.00 97.25 124 SER A CA 1
ATOM 978 C C . SER A 1 124 ? -6.354 3.764 9.161 1.00 97.25 124 SER A C 1
ATOM 980 O O . SER A 1 124 ? -5.439 4.543 8.903 1.00 97.25 124 SER A O 1
ATOM 982 N N . ILE A 1 125 ? -7.565 3.917 8.622 1.00 94.88 125 ILE A N 1
ATOM 983 C CA . ILE A 1 125 ? -7.937 5.043 7.752 1.00 94.88 125 ILE A CA 1
ATOM 984 C C . ILE A 1 125 ? -7.812 6.405 8.456 1.00 94.88 125 ILE A C 1
ATOM 986 O O . ILE A 1 125 ? -7.725 7.437 7.791 1.00 94.88 125 ILE A O 1
ATOM 990 N N . ARG A 1 126 ? -7.769 6.410 9.798 1.00 95.44 126 ARG A N 1
ATOM 991 C CA . ARG A 1 126 ? -7.490 7.598 10.619 1.00 95.44 126 ARG A CA 1
ATOM 992 C C . ARG A 1 126 ? -6.061 8.111 10.420 1.00 95.44 126 ARG A C 1
ATOM 994 O O . ARG A 1 126 ? -5.819 9.300 10.610 1.00 95.44 126 ARG A O 1
ATOM 1001 N N . ASP A 1 127 ? -5.133 7.248 10.002 1.00 92.06 127 ASP A N 1
ATOM 1002 C CA . ASP A 1 127 ? -3.830 7.677 9.509 1.00 92.06 127 ASP A CA 1
ATOM 1003 C C . ASP A 1 127 ? -3.948 8.160 8.055 1.00 92.06 127 ASP A C 1
ATOM 1005 O O . ASP A 1 127 ? -4.419 7.457 7.147 1.00 92.06 127 ASP A O 1
ATOM 1009 N N . SER A 1 128 ? -3.492 9.391 7.815 1.00 91.19 128 SER A N 1
ATOM 1010 C CA . SER A 1 128 ? -3.449 9.951 6.466 1.00 91.19 128 SER A CA 1
ATOM 1011 C C . SER A 1 128 ? -2.476 9.162 5.585 1.00 91.19 128 SER A C 1
ATOM 1013 O O . SER A 1 128 ? -1.448 8.679 6.059 1.00 91.19 128 SER A O 1
ATOM 1015 N N . HIS A 1 129 ? -2.763 9.073 4.282 1.00 87.44 129 HIS A N 1
ATOM 1016 C CA . HIS A 1 129 ? -1.855 8.433 3.319 1.00 87.44 129 HIS A CA 1
ATOM 1017 C C . HIS A 1 129 ? -0.446 9.050 3.378 1.00 87.44 129 HIS A C 1
ATOM 1019 O O . HIS A 1 129 ? 0.537 8.322 3.350 1.00 87.44 129 HIS A O 1
ATOM 1025 N N . ARG A 1 130 ? -0.343 10.372 3.602 1.00 91.06 130 ARG A N 1
ATOM 1026 C CA . ARG A 1 130 ? 0.939 11.073 3.788 1.00 91.06 130 ARG A CA 1
ATOM 1027 C C . ARG A 1 130 ? 1.738 10.528 4.967 1.00 91.06 130 ARG A C 1
ATOM 1029 O O . ARG A 1 130 ? 2.923 10.289 4.813 1.00 91.06 130 ARG A O 1
ATOM 1036 N N . LYS A 1 131 ? 1.099 10.282 6.117 1.00 93.62 131 LYS A N 1
ATOM 1037 C CA . LYS A 1 131 ? 1.785 9.723 7.291 1.00 93.62 131 LYS A CA 1
ATOM 1038 C C . LYS A 1 131 ? 2.354 8.333 6.996 1.00 93.62 131 LYS A C 1
ATOM 1040 O O . LYS A 1 131 ? 3.486 8.071 7.377 1.00 93.62 131 LYS A O 1
ATOM 1045 N N . VAL A 1 132 ? 1.589 7.483 6.303 1.00 94.88 132 VAL A N 1
ATOM 1046 C CA . VAL A 1 132 ? 2.024 6.132 5.897 1.00 94.88 132 VAL A CA 1
ATOM 1047 C C . VAL A 1 132 ? 3.194 6.200 4.910 1.00 94.88 132 VAL A C 1
ATOM 1049 O O . VAL A 1 132 ? 4.195 5.502 5.070 1.00 94.88 132 VAL A O 1
ATOM 1052 N N . ARG A 1 133 ? 3.088 7.089 3.917 1.00 92.94 133 ARG A N 1
ATOM 1053 C CA . ARG A 1 133 ? 4.125 7.344 2.916 1.00 92.94 133 ARG A CA 1
ATOM 1054 C C . ARG A 1 133 ? 5.419 7.855 3.540 1.00 92.94 133 ARG A C 1
ATOM 1056 O O . ARG A 1 133 ? 6.480 7.305 3.272 1.00 92.94 133 ARG A O 1
ATOM 1063 N N . ASP A 1 134 ? 5.336 8.874 4.390 1.00 92.25 134 ASP A N 1
ATOM 1064 C CA . ASP A 1 134 ? 6.504 9.518 4.996 1.00 92.25 134 ASP A CA 1
ATOM 1065 C C . ASP A 1 134 ? 7.224 8.574 5.986 1.00 92.25 134 ASP A C 1
ATOM 1067 O O . ASP A 1 134 ? 8.432 8.694 6.193 1.00 92.25 134 ASP A O 1
ATOM 1071 N N . SER A 1 135 ? 6.511 7.593 6.561 1.00 95.50 135 SER A N 1
ATOM 1072 C CA . SER A 1 135 ? 7.109 6.507 7.350 1.00 95.50 135 SER A CA 1
ATOM 1073 C C . SER A 1 135 ? 7.603 5.319 6.519 1.00 95.50 135 SER A C 1
ATOM 1075 O O . SER A 1 135 ? 8.178 4.400 7.096 1.00 95.50 135 SER A O 1
ATOM 1077 N N . HIS A 1 136 ? 7.404 5.327 5.196 1.00 94.81 136 HIS A N 1
ATOM 1078 C CA . HIS A 1 136 ? 7.767 4.238 4.280 1.00 94.81 136 HIS A CA 1
ATOM 1079 C C . HIS A 1 136 ? 7.132 2.885 4.656 1.00 94.81 136 HIS A C 1
ATOM 1081 O O . HIS A 1 136 ? 7.733 1.830 4.467 1.00 94.81 136 HIS A O 1
ATOM 1087 N N . ASP A 1 137 ? 5.911 2.917 5.197 1.00 96.25 137 ASP A N 1
ATOM 1088 C CA . ASP A 1 137 ? 5.191 1.745 5.714 1.00 96.25 137 ASP A CA 1
ATOM 1089 C C . ASP A 1 137 ? 4.318 1.113 4.614 1.00 96.25 137 ASP A C 1
ATOM 1091 O O . ASP A 1 137 ? 3.091 1.231 4.596 1.00 96.25 137 ASP A O 1
ATOM 1095 N N . GLY A 1 138 ? 4.975 0.531 3.608 1.00 96.75 138 GLY A N 1
ATOM 1096 C CA . GLY A 1 138 ? 4.328 -0.048 2.432 1.00 96.75 138 GLY A CA 1
ATOM 1097 C C . GLY A 1 138 ? 5.310 -0.595 1.398 1.00 96.75 138 GLY A C 1
ATOM 1098 O O . GLY A 1 138 ? 6.523 -0.411 1.493 1.00 96.75 138 GLY A O 1
ATOM 1099 N N . LEU A 1 139 ? 4.776 -1.245 0.363 1.00 97.06 139 LEU A N 1
ATOM 1100 C CA . LEU A 1 139 ? 5.558 -1.794 -0.742 1.00 97.06 139 LEU A CA 1
ATOM 1101 C C . LEU A 1 139 ? 6.107 -0.666 -1.618 1.00 97.06 139 LEU A C 1
ATOM 1103 O O . LEU A 1 139 ? 5.375 -0.131 -2.447 1.00 97.06 139 LEU A O 1
ATOM 1107 N N . ILE A 1 140 ? 7.391 -0.333 -1.469 1.00 95.75 140 ILE A N 1
ATOM 1108 C CA . ILE A 1 140 ? 8.083 0.658 -2.306 1.00 95.75 140 ILE A CA 1
ATOM 1109 C C . ILE A 1 140 ? 8.798 -0.032 -3.470 1.00 95.75 140 ILE A C 1
ATOM 1111 O O . ILE A 1 140 ? 9.564 -0.977 -3.285 1.00 95.75 140 ILE A O 1
ATOM 1115 N N . ILE A 1 141 ? 8.577 0.472 -4.683 1.00 93.75 141 ILE A N 1
ATOM 1116 C CA . ILE A 1 141 ? 9.125 -0.076 -5.922 1.00 93.75 141 ILE A CA 1
ATOM 1117 C C . ILE A 1 141 ? 9.760 1.063 -6.716 1.00 93.75 141 ILE A C 1
ATOM 1119 O O . ILE A 1 141 ? 9.092 2.006 -7.137 1.00 93.75 141 ILE A O 1
ATOM 1123 N N . GLN A 1 142 ? 11.066 0.975 -6.958 1.00 91.75 142 GLN A N 1
ATOM 1124 C CA . GLN A 1 142 ? 11.753 1.932 -7.825 1.00 91.75 142 GLN A CA 1
ATOM 1125 C C . GLN A 1 142 ? 11.241 1.835 -9.265 1.00 91.75 142 GLN A C 1
ATOM 1127 O O . GLN A 1 142 ? 10.937 0.740 -9.746 1.00 91.75 142 GLN A O 1
ATOM 1132 N N . ARG A 1 143 ? 11.228 2.961 -9.991 1.00 86.50 143 ARG A N 1
ATOM 1133 C CA . ARG A 1 143 ? 10.720 3.032 -11.372 1.00 86.50 143 ARG A CA 1
ATOM 1134 C C . ARG A 1 143 ? 11.253 1.927 -12.289 1.00 86.50 143 ARG A C 1
ATOM 1136 O O . ARG A 1 143 ? 10.470 1.252 -12.949 1.00 86.50 143 ARG A O 1
ATOM 1143 N N . ASN A 1 144 ? 12.563 1.683 -12.278 1.00 88.25 144 ASN A N 1
ATOM 1144 C CA . ASN A 1 144 ? 13.180 0.660 -13.130 1.00 88.25 144 ASN A CA 1
ATOM 1145 C C . ASN A 1 144 ? 12.689 -0.761 -12.809 1.00 88.25 144 ASN A C 1
ATOM 1147 O O . ASN A 1 144 ? 12.543 -1.583 -13.712 1.00 88.25 144 ASN A O 1
ATOM 1151 N N . MET A 1 145 ? 12.402 -1.050 -11.536 1.00 91.94 145 MET A N 1
ATOM 1152 C CA . MET A 1 145 ? 11.822 -2.331 -11.132 1.00 91.94 145 MET A CA 1
ATOM 1153 C C . MET A 1 145 ? 10.346 -2.426 -11.524 1.00 91.94 145 MET A C 1
ATOM 1155 O O . MET A 1 145 ? 9.916 -3.467 -12.010 1.00 91.94 145 MET A O 1
ATOM 1159 N N . ALA A 1 146 ? 9.584 -1.343 -11.373 1.00 89.75 146 ALA A N 1
ATOM 1160 C CA . ALA A 1 146 ? 8.177 -1.302 -11.761 1.00 89.75 146 ALA A CA 1
ATOM 1161 C C . ALA A 1 146 ? 7.993 -1.528 -13.275 1.00 89.75 146 ALA A C 1
ATOM 1163 O O . ALA A 1 146 ? 7.154 -2.327 -13.693 1.00 89.75 146 ALA A O 1
ATOM 1164 N N . LEU A 1 147 ? 8.846 -0.909 -14.098 1.00 87.88 147 LEU A N 1
ATOM 1165 C CA . LEU A 1 147 ? 8.875 -1.130 -15.548 1.00 87.88 147 LEU A CA 1
ATOM 1166 C C . LEU A 1 147 ? 9.316 -2.555 -15.905 1.00 87.88 147 LEU A C 1
ATOM 1168 O O . LEU A 1 147 ? 8.743 -3.167 -16.802 1.00 87.88 147 LEU A O 1
ATOM 1172 N N . PHE A 1 148 ? 10.285 -3.127 -15.180 1.00 89.94 148 PHE A N 1
ATOM 1173 C CA . PHE A 1 148 ? 10.667 -4.533 -15.356 1.00 89.94 148 PHE A CA 1
ATOM 1174 C C . PHE A 1 148 ? 9.491 -5.486 -15.090 1.00 89.94 148 PHE A C 1
ATOM 1176 O O . PHE A 1 148 ? 9.267 -6.412 -15.869 1.00 89.94 148 PHE A O 1
ATOM 1183 N N . PHE A 1 149 ? 8.725 -5.253 -14.020 1.00 90.38 149 PHE A N 1
ATOM 1184 C CA . PHE A 1 149 ? 7.562 -6.075 -13.675 1.00 90.38 149 PHE A CA 1
ATOM 1185 C C . PHE A 1 149 ? 6.335 -5.827 -14.561 1.00 90.38 149 PHE A C 1
ATOM 1187 O O . PHE A 1 149 ? 5.441 -6.665 -14.589 1.00 90.38 149 PHE A O 1
ATOM 1194 N N . SER A 1 150 ? 6.314 -4.735 -15.329 1.00 87.19 150 SER A N 1
ATOM 1195 C CA . SER A 1 150 ? 5.243 -4.442 -16.291 1.00 87.19 150 SER A CA 1
ATOM 1196 C C . SER A 1 150 ? 5.304 -5.321 -17.554 1.00 87.19 150 SER A C 1
ATOM 1198 O O . SER A 1 150 ? 4.344 -5.360 -18.315 1.00 87.19 150 SER A O 1
ATOM 1200 N N . GLY A 1 151 ? 6.414 -6.034 -17.801 1.00 78.69 151 GLY A N 1
ATOM 1201 C CA . GLY A 1 151 ? 6.529 -7.067 -18.847 1.00 78.69 151 GLY A CA 1
ATOM 1202 C C . GLY A 1 151 ? 6.519 -6.589 -20.310 1.00 78.69 151 GLY A C 1
ATOM 1203 O O . GLY A 1 151 ? 6.738 -7.410 -21.198 1.00 78.69 151 GLY A O 1
ATOM 1204 N N . GLY A 1 152 ? 6.284 -5.297 -20.566 1.00 74.44 152 GLY A N 1
ATOM 1205 C CA . GLY A 1 152 ? 6.280 -4.683 -21.899 1.00 74.44 152 GLY A CA 1
ATOM 1206 C C . GLY A 1 152 ? 7.650 -4.181 -22.376 1.00 74.44 152 GLY A C 1
ATOM 1207 O O . GLY A 1 152 ? 8.703 -4.616 -21.909 1.00 74.44 152 GLY A O 1
ATOM 1208 N N . ASP A 1 153 ? 7.635 -3.204 -23.282 1.00 75.25 153 ASP A N 1
ATOM 1209 C CA . ASP A 1 153 ? 8.812 -2.526 -23.854 1.00 75.25 153 ASP A CA 1
ATOM 1210 C C . ASP A 1 153 ? 9.543 -1.579 -22.878 1.00 75.25 153 ASP A C 1
ATOM 1212 O O . ASP A 1 153 ? 10.497 -0.903 -23.260 1.00 75.25 153 ASP A O 1
ATOM 1216 N N . ARG A 1 154 ? 9.127 -1.569 -21.603 1.00 70.75 154 ARG A N 1
ATOM 1217 C CA . ARG A 1 154 ? 9.603 -0.689 -20.522 1.00 70.75 154 ARG A CA 1
ATOM 1218 C C . ARG A 1 154 ? 9.306 0.797 -20.734 1.00 70.75 154 ARG A C 1
ATOM 1220 O O . ARG A 1 154 ? 9.898 1.613 -20.032 1.00 70.75 154 ARG A O 1
ATOM 1227 N N . LYS A 1 155 ? 8.391 1.144 -21.639 1.00 71.00 155 LYS A N 1
ATOM 1228 C CA . LYS A 1 155 ? 7.956 2.530 -21.848 1.00 71.00 155 LYS A CA 1
ATOM 1229 C C . LYS A 1 155 ? 6.697 2.855 -21.058 1.00 71.00 155 LYS A C 1
ATOM 1231 O O . LYS A 1 155 ? 6.604 3.909 -20.438 1.00 71.00 155 LYS A O 1
ATOM 1236 N N . GLU A 1 156 ? 5.769 1.905 -21.001 1.00 77.50 156 GLU A N 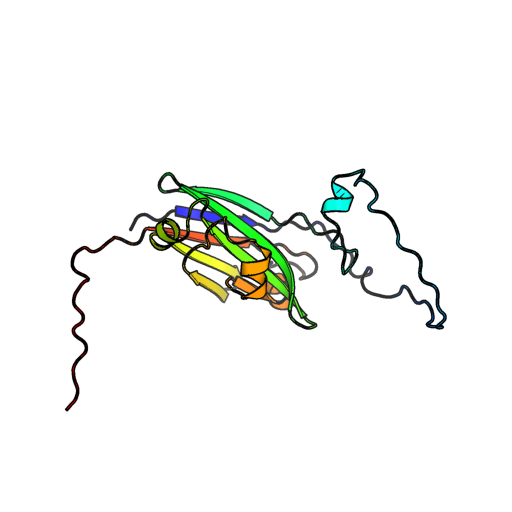1
ATOM 1237 C CA . GLU A 1 156 ? 4.495 2.052 -20.298 1.00 77.50 156 GLU A CA 1
ATOM 1238 C C . GLU A 1 156 ? 4.493 1.313 -18.950 1.00 77.50 156 GLU A C 1
ATOM 1240 O O . GLU A 1 156 ? 4.984 0.183 -18.829 1.00 77.50 156 GLU A O 1
ATOM 1245 N N . LEU A 1 157 ? 3.914 1.941 -17.923 1.00 77.44 157 LEU A N 1
ATOM 1246 C CA . LEU A 1 157 ? 3.717 1.314 -16.621 1.00 77.44 157 LEU A CA 1
ATOM 1247 C C . LEU A 1 157 ? 2.418 0.492 -16.629 1.00 77.44 157 LEU A C 1
ATOM 1249 O O . LEU A 1 157 ? 1.321 1.040 -16.594 1.00 77.44 157 LEU A O 1
ATOM 1253 N N . LYS A 1 158 ? 2.557 -0.836 -16.606 1.00 84.06 158 LYS A N 1
ATOM 1254 C CA . LYS A 1 158 ? 1.462 -1.820 -16.494 1.00 84.06 158 LYS A CA 1
ATOM 1255 C C . LYS A 1 158 ? 1.686 -2.729 -15.293 1.00 84.06 158 LYS A C 1
ATOM 1257 O O . LYS A 1 158 ? 1.674 -3.957 -15.388 1.00 84.06 158 LYS A O 1
ATOM 1262 N N . LEU A 1 159 ? 1.978 -2.117 -14.151 1.00 86.06 159 LEU A N 1
ATOM 1263 C CA . LEU A 1 159 ? 2.299 -2.845 -12.938 1.00 86.06 159 LEU A CA 1
ATOM 1264 C C . LEU A 1 159 ? 1.030 -3.482 -12.359 1.00 86.06 159 LEU A C 1
ATOM 1266 O O . LEU A 1 159 ? 0.087 -2.796 -11.965 1.00 86.06 159 LEU A O 1
ATOM 1270 N N . ARG A 1 160 ? 1.020 -4.812 -12.274 1.00 87.75 160 ARG A N 1
ATOM 1271 C CA . ARG A 1 160 ? -0.017 -5.552 -11.554 1.00 87.75 160 ARG A CA 1
ATOM 1272 C C . ARG A 1 160 ? 0.416 -5.752 -10.108 1.00 87.75 160 ARG A C 1
ATOM 1274 O O . ARG A 1 160 ? 1.406 -6.442 -9.861 1.00 87.75 160 ARG A O 1
ATOM 1281 N N . VAL A 1 161 ? -0.337 -5.177 -9.174 1.00 90.56 161 VAL A N 1
ATOM 1282 C CA . VAL A 1 161 ? -0.173 -5.426 -7.740 1.00 90.56 161 VAL A CA 1
ATOM 1283 C C . VAL A 1 161 ? -1.256 -6.409 -7.323 1.00 90.56 161 VAL A C 1
ATOM 1285 O O . VAL A 1 161 ? -2.448 -6.180 -7.505 1.00 90.56 161 VAL A O 1
ATOM 1288 N N . THR A 1 162 ? -0.830 -7.535 -6.775 1.00 90.25 162 THR A N 1
ATOM 1289 C CA . THR A 1 162 ? -1.729 -8.536 -6.197 1.00 90.25 162 THR A CA 1
ATOM 1290 C C . THR A 1 162 ? -1.575 -8.526 -4.692 1.00 90.25 162 THR A C 1
ATOM 1292 O O . THR A 1 162 ? -0.579 -8.030 -4.171 1.00 90.25 162 THR A O 1
ATOM 1295 N N . GLY A 1 163 ? -2.547 -9.051 -3.966 1.00 92.19 163 GLY A N 1
ATOM 1296 C CA . GLY A 1 163 ? -2.448 -9.109 -2.524 1.00 92.19 163 GLY A CA 1
ATOM 1297 C C . GLY A 1 163 ? -3.372 -10.119 -1.890 1.00 92.19 163 GLY A C 1
ATOM 1298 O O . GLY A 1 163 ? -4.174 -10.769 -2.557 1.00 92.19 163 GLY A O 1
ATOM 1299 N N . ARG A 1 164 ? -3.228 -10.260 -0.578 1.00 94.56 164 ARG A N 1
ATOM 1300 C CA . ARG A 1 164 ? -4.071 -11.111 0.260 1.00 94.56 164 ARG A CA 1
ATOM 1301 C C . ARG A 1 164 ? -4.337 -10.408 1.576 1.00 94.56 164 ARG A C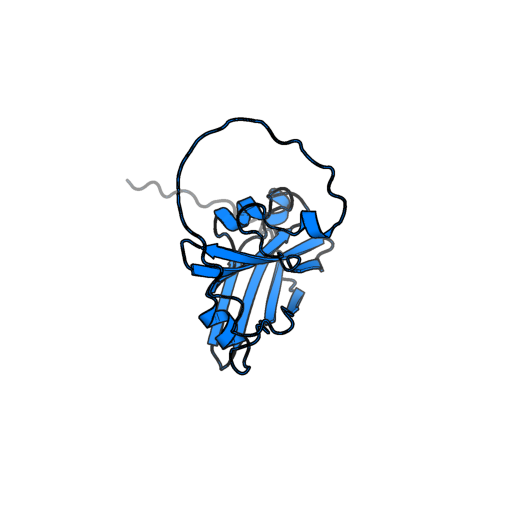 1
ATOM 1303 O O . ARG A 1 164 ? -3.457 -9.694 2.051 1.00 94.56 164 ARG A O 1
ATOM 1310 N N . ILE A 1 165 ? -5.507 -10.638 2.159 1.00 95.62 165 ILE A N 1
ATOM 1311 C CA . ILE A 1 165 ? -5.840 -10.239 3.531 1.00 95.62 165 ILE A CA 1
ATOM 1312 C C . ILE A 1 165 ? -6.193 -11.503 4.308 1.00 95.62 165 ILE A C 1
ATOM 1314 O O . ILE A 1 165 ? -6.922 -12.360 3.805 1.00 95.62 165 ILE A O 1
ATOM 1318 N N . TRP A 1 166 ? -5.692 -11.613 5.534 1.00 95.50 166 TRP A N 1
ATOM 1319 C CA . TRP A 1 166 ? -6.114 -12.636 6.480 1.00 95.50 166 TRP A CA 1
ATOM 1320 C C . TRP A 1 166 ? -6.341 -12.041 7.860 1.00 95.50 166 TRP A C 1
ATOM 1322 O O . TRP A 1 166 ? -5.773 -11.013 8.230 1.00 95.50 166 TRP A O 1
ATOM 1332 N N . LYS A 1 167 ? -7.201 -12.709 8.622 1.00 92.75 167 LYS A N 1
ATOM 1333 C CA . LYS A 1 167 ? -7.472 -12.383 10.016 1.00 92.75 167 LYS A CA 1
ATOM 1334 C C . LYS A 1 167 ? -6.614 -13.261 10.922 1.00 92.75 167 LYS A C 1
ATOM 1336 O O . LYS A 1 167 ? -6.654 -14.490 10.809 1.00 92.75 167 LYS A O 1
ATOM 1341 N N . GLU A 1 168 ? -5.864 -12.637 11.820 1.00 84.12 168 GLU A N 1
ATOM 1342 C CA . GLU A 1 168 ? -5.117 -13.336 12.861 1.00 84.12 168 GLU A CA 1
ATOM 1343 C C . GLU A 1 168 ? -6.112 -13.949 13.857 1.00 84.12 168 GLU A C 1
ATOM 1345 O O . GLU A 1 168 ? -7.046 -13.291 14.328 1.00 84.12 168 GLU A O 1
ATOM 1350 N N . GLN A 1 169 ? -5.955 -15.238 14.162 1.00 70.31 169 GLN A N 1
ATOM 1351 C CA . GLN A 1 169 ? -6.751 -15.867 15.212 1.00 70.31 169 GLN A CA 1
ATOM 1352 C C . GLN A 1 169 ? -6.271 -15.329 16.557 1.00 70.31 169 GLN A C 1
ATOM 1354 O O . GLN A 1 169 ? -5.106 -15.495 16.915 1.00 70.31 169 GLN A O 1
ATOM 1359 N N . GLN A 1 170 ? -7.174 -14.716 17.325 1.00 58.41 170 GLN A N 1
ATOM 1360 C CA . GLN A 1 170 ? -6.924 -14.485 18.742 1.00 58.41 170 GLN A CA 1
ATOM 1361 C C . GLN A 1 170 ? -6.774 -15.857 19.393 1.00 58.41 170 GLN A C 1
ATOM 1363 O O . GLN A 1 170 ? -7.758 -16.572 19.562 1.00 58.41 170 GLN A O 1
ATOM 1368 N N . ASN A 1 171 ? -5.536 -16.248 19.685 1.00 51.19 171 ASN A N 1
ATOM 1369 C CA . ASN A 1 171 ? -5.249 -17.447 20.447 1.00 51.19 171 ASN A CA 1
ATOM 1370 C C . ASN A 1 171 ? -5.322 -17.043 21.930 1.00 51.19 171 ASN A C 1
ATOM 1372 O O . ASN A 1 171 ? -4.414 -16.346 22.394 1.00 51.19 171 ASN A O 1
ATOM 1376 N N . PRO A 1 172 ? -6.391 -17.392 22.672 1.00 54.75 172 PRO A N 1
ATOM 1377 C CA . PRO A 1 172 ? -6.562 -16.955 24.060 1.00 54.75 172 PRO A CA 1
ATOM 1378 C C . PRO A 1 172 ? -5.452 -17.459 25.002 1.00 54.75 172 PRO A C 1
ATOM 1380 O O . PRO A 1 172 ? -5.299 -16.917 26.092 1.00 54.75 172 PRO A O 1
ATOM 1383 N N . ASP A 1 173 ? -4.630 -18.417 24.558 1.00 55.53 173 ASP A N 1
ATOM 1384 C CA . ASP A 1 173 ? -3.558 -19.038 25.345 1.00 55.53 173 ASP A CA 1
ATOM 1385 C C . ASP A 1 173 ? -2.157 -18.419 25.138 1.00 55.53 173 ASP A C 1
ATOM 1387 O O . ASP A 1 173 ? -1.187 -18.865 25.745 1.00 55.53 173 ASP A O 1
ATOM 1391 N N . ALA A 1 174 ? -2.002 -17.375 24.312 1.00 51.03 174 ALA A N 1
ATOM 1392 C CA . ALA A 1 174 ? -0.694 -16.742 24.058 1.00 51.03 174 ALA A CA 1
ATOM 1393 C C . ALA A 1 174 ? -0.253 -15.730 25.143 1.00 51.03 174 ALA A C 1
ATOM 1395 O O . ALA A 1 174 ? 0.670 -14.940 24.935 1.00 51.03 174 ALA A O 1
ATOM 1396 N N . GLY A 1 175 ? -0.909 -15.729 26.305 1.00 52.22 175 GLY A N 1
ATOM 1397 C CA . GLY A 1 175 ? -0.539 -14.921 27.460 1.00 52.22 175 GLY A CA 1
ATOM 1398 C C . GLY A 1 175 ? 0.159 -15.768 28.516 1.00 52.22 175 GLY A C 1
ATOM 1399 O O . GLY A 1 175 ? -0.525 -16.410 29.298 1.00 52.22 175 GLY A O 1
ATOM 1400 N N . VAL A 1 176 ? 1.497 -15.756 28.517 1.00 45.56 176 VAL A N 1
ATOM 1401 C CA . VAL A 1 176 ? 2.438 -15.837 29.664 1.00 45.56 176 VAL A CA 1
ATOM 1402 C C . VAL A 1 176 ? 3.805 -16.247 29.092 1.00 45.56 176 VAL A C 1
ATOM 1404 O O . VAL A 1 176 ? 4.236 -17.393 29.163 1.00 45.56 176 VAL A O 1
ATOM 1407 N N . CYS A 1 177 ? 4.521 -15.285 28.508 1.00 47.81 177 CYS A N 1
ATOM 1408 C CA . CYS A 1 177 ? 5.977 -15.377 28.422 1.00 47.81 177 CYS A CA 1
ATOM 1409 C C . CYS A 1 177 ? 6.526 -14.661 29.656 1.00 47.81 177 CYS A C 1
ATOM 1411 O O . CYS A 1 177 ? 6.620 -13.435 29.687 1.00 47.81 177 CYS A O 1
ATOM 1413 N N . ILE A 1 178 ? 6.815 -15.436 30.701 1.00 50.53 178 ILE A N 1
ATOM 1414 C CA . ILE A 1 178 ? 7.553 -14.968 31.876 1.00 50.53 178 ILE A CA 1
ATOM 1415 C C . ILE A 1 178 ? 8.916 -14.466 31.371 1.00 50.53 178 ILE A C 1
ATOM 1417 O O . ILE A 1 178 ? 9.606 -15.227 30.686 1.00 50.53 178 ILE A O 1
ATOM 1421 N N . PRO A 1 179 ? 9.338 -13.223 31.662 1.00 49.84 179 PRO A N 1
ATOM 1422 C CA . PRO A 1 179 ? 10.703 -12.826 31.371 1.00 49.84 179 PRO A CA 1
ATOM 1423 C C . PRO A 1 179 ? 11.615 -13.642 32.290 1.00 49.84 179 PRO A C 1
ATOM 1425 O O . PRO A 1 179 ? 11.538 -13.523 33.513 1.00 49.84 179 PRO A O 1
ATOM 1428 N N . ASN A 1 180 ? 12.448 -14.505 31.705 1.00 41.59 180 ASN A N 1
ATOM 1429 C CA . ASN A 1 180 ? 13.503 -15.187 32.442 1.00 41.59 180 ASN A CA 1
ATOM 1430 C C . ASN A 1 180 ? 14.387 -14.127 33.107 1.00 41.59 180 ASN A C 1
ATOM 1432 O O . ASN A 1 180 ? 15.083 -13.361 32.440 1.00 41.59 180 ASN A O 1
ATOM 1436 N N . LEU A 1 181 ? 14.319 -14.086 34.434 1.00 49.81 181 LEU A N 1
ATOM 1437 C CA . LEU A 1 181 ? 15.226 -13.345 35.287 1.00 49.81 181 LEU A CA 1
ATOM 1438 C C . LEU A 1 181 ? 16.571 -14.080 35.251 1.00 49.81 181 LEU A C 1
ATOM 1440 O O . LEU A 1 181 ? 16.743 -15.097 35.920 1.00 49.81 181 LEU A O 1
ATOM 1444 N N . CYS A 1 182 ? 17.507 -13.610 34.431 1.00 43.41 182 CYS A N 1
ATOM 1445 C CA . CYS A 1 182 ? 18.882 -14.093 34.487 1.00 43.41 182 CYS A CA 1
ATOM 1446 C C . CYS A 1 182 ? 19.549 -13.523 35.749 1.00 43.41 182 CYS A C 1
ATOM 1448 O O . CYS A 1 182 ? 19.675 -12.304 35.879 1.00 43.41 182 CYS A O 1
ATOM 1450 N N . SER A 1 183 ? 19.917 -14.415 36.675 1.00 47.00 183 SER A N 1
ATOM 1451 C CA . SER A 1 183 ? 20.953 -14.181 37.694 1.00 47.00 183 SER A CA 1
ATOM 1452 C C . SER A 1 183 ? 22.341 -14.381 37.100 1.00 47.00 183 SER A C 1
ATOM 1454 O O . SER A 1 183 ? 22.447 -15.187 36.146 1.00 47.00 183 SER A O 1
#

Secondary structure (DSSP, 8-state):
--EEEEEEE-------TTSSS-------------PPP-PPP-STTTTSB-TTT--B----EEEEEEETTEEEEEEEEEEEETTEEEEEEEEEESS-HHHHTTEEEEEEEEETTEEEEEEEPPEETTS-HHHHHHTT-SEEEEHHHHHHHT-SSSSS--PEEEEEEEEPP--TT----------

Organism: Nelumbo nucifera (NCBI:txid4432)